Protein AF-A0A151NAN7-F1 (afdb_monomer)

Sequence (212 aa):
MKTYERHCALFQSSVGVTIKQSLKRCIENEIVLTKFVLTSSENSRGDMQPVSLTPLLRTIRDERYMLGKELCIWGIQLSNQDIANLALLLELDGRTTYPFCSLEIIHTVIDAWSVERLGVALPVSNLRSIVLDYTNLIKYSEHLIELDLDGNAIGELCSADILDALKERLNEKMPNLNIKVTYQISSETFGSIFKNGKKSKSTRKKKKKTTK

Foldseek 3Di:
DVQLVVLCVVVLADDAPQQVVQVVVCVVVVHAAAEAAGEWDPDDPDDRHTHDQVSVLVCCVVVVSQRHAYYHAEQGEDDLVSLLSVLVQFAPPDPHAHQHAEYEHYNYDDDPSSVVSNVVSVVRGNHPYYHYHCLCVLQDPLPAAEDEAEPPPDEQVNLVSLLVSLVNNVVVVGDAYQYHHYPPYDPVSNVSNRVSNDDDDPPPPPDPPPDD

Organism: Alligator mississippiensis (NCBI:txid8496)

Radius of gyration: 21.8 Å; Cα contacts (8 Å, |Δi|>4): 314; chains: 1; bounding box: 68×41×73 Å

Secondary structure (DSSP, 8-state):
-HHHHHHHHHTT----HHHHHHHHHHHHTT----EEEEE-----SS-PPPP-SHHHHHHHHHTT-TT--EEEEES----HHHHHHHHHHHBTTSSS-----EEEEES----HHHHHHHHHHGGGB--SEEEE-THHHHHH-SS--EEEETTS---HHHHHHHHHHHHHHHHTTPPP-EEEE-SSS-HHHHHHHHHHH---------------

Structure (mmCIF, N/CA/C/O backbone):
data_AF-A0A151NAN7-F1
#
_entry.id   AF-A0A151NAN7-F1
#
loop_
_atom_site.group_PDB
_atom_site.id
_atom_site.type_symbol
_atom_site.label_atom_id
_atom_site.label_alt_id
_atom_site.label_comp_id
_atom_site.label_asym_id
_atom_site.label_entity_id
_atom_site.label_seq_id
_atom_site.pdbx_PDB_ins_code
_atom_site.Cartn_x
_atom_site.Cartn_y
_atom_site.Cartn_z
_atom_site.occupancy
_atom_site.B_iso_or_equiv
_atom_site.auth_seq_id
_atom_site.auth_comp_id
_atom_site.auth_asym_id
_atom_site.auth_atom_id
_atom_site.pdbx_PDB_model_num
ATOM 1 N N . MET A 1 1 ? 13.646 4.816 -15.656 1.00 79.56 1 MET A N 1
ATOM 2 C CA . MET A 1 1 ? 13.604 6.248 -15.257 1.00 79.56 1 MET A CA 1
ATOM 3 C C . MET A 1 1 ? 12.784 7.093 -16.234 1.00 79.56 1 MET A C 1
ATOM 5 O O . MET A 1 1 ? 11.747 7.590 -15.822 1.00 79.56 1 MET A O 1
ATOM 9 N N . LYS A 1 2 ? 13.163 7.182 -17.521 1.00 89.50 2 LYS A N 1
ATOM 10 C CA . LYS A 1 2 ? 12.478 8.026 -18.529 1.00 89.50 2 LYS A CA 1
ATOM 11 C C . LYS A 1 2 ? 10.973 7.749 -18.681 1.00 89.50 2 LYS A C 1
ATOM 13 O O . LYS A 1 2 ? 10.187 8.682 -18.791 1.00 89.50 2 LYS A O 1
ATOM 18 N N . THR A 1 3 ? 10.562 6.480 -18.644 1.00 93.12 3 THR A N 1
ATOM 19 C CA . THR A 1 3 ? 9.144 6.092 -18.755 1.00 93.12 3 THR A CA 1
ATOM 20 C C . THR A 1 3 ? 8.295 6.626 -17.605 1.00 93.12 3 THR A C 1
ATOM 22 O O . THR A 1 3 ? 7.195 7.114 -17.846 1.00 93.12 3 THR A O 1
ATOM 25 N N . TYR A 1 4 ? 8.826 6.603 -16.378 1.00 94.00 4 TYR A N 1
ATOM 26 C CA . TYR A 1 4 ? 8.130 7.140 -15.208 1.00 94.00 4 TYR A CA 1
ATOM 27 C C . TYR A 1 4 ? 7.946 8.651 -15.311 1.00 94.00 4 TYR A C 1
ATOM 29 O O . TYR A 1 4 ? 6.834 9.140 -15.160 1.00 94.00 4 TYR A O 1
ATOM 37 N N . GLU A 1 5 ? 9.008 9.384 -15.654 1.00 93.94 5 GLU A N 1
ATOM 38 C CA . GLU A 1 5 ? 8.947 10.842 -15.827 1.00 93.94 5 GLU A CA 1
ATOM 39 C C . GLU A 1 5 ? 7.961 11.239 -16.936 1.00 93.94 5 GLU A C 1
ATOM 41 O O . GLU A 1 5 ? 7.181 12.175 -16.766 1.00 93.94 5 GLU A O 1
ATOM 46 N N . ARG A 1 6 ? 7.923 10.475 -18.038 1.00 95.69 6 ARG A N 1
ATOM 47 C CA . ARG A 1 6 ? 6.932 10.654 -19.108 1.00 95.69 6 ARG A CA 1
ATOM 48 C C . ARG A 1 6 ? 5.506 10.450 -18.598 1.00 95.69 6 ARG A C 1
ATOM 50 O O . ARG A 1 6 ? 4.638 11.261 -18.901 1.00 95.69 6 ARG A O 1
ATOM 57 N N . HIS A 1 7 ? 5.252 9.387 -17.835 1.00 95.94 7 HIS A N 1
ATOM 58 C CA . HIS A 1 7 ? 3.926 9.140 -17.263 1.00 95.94 7 HIS A CA 1
ATOM 59 C C . HIS A 1 7 ? 3.538 10.217 -16.246 1.00 95.94 7 HIS A C 1
ATOM 61 O O . HIS A 1 7 ? 2.414 10.699 -16.292 1.00 95.94 7 HIS A O 1
ATOM 67 N N . CYS A 1 8 ? 4.459 10.675 -15.399 1.00 94.25 8 CYS A N 1
ATOM 68 C CA . CYS A 1 8 ? 4.219 11.806 -14.500 1.00 94.25 8 CYS A CA 1
ATOM 69 C C . CYS A 1 8 ? 3.779 13.058 -15.274 1.00 94.25 8 CYS A C 1
ATOM 71 O O . CYS A 1 8 ? 2.754 13.645 -14.938 1.00 94.25 8 CYS A O 1
ATOM 73 N N . ALA A 1 9 ? 4.471 13.408 -16.364 1.00 93.31 9 ALA A N 1
ATOM 74 C CA . ALA A 1 9 ? 4.089 14.540 -17.209 1.00 93.31 9 ALA A CA 1
ATOM 75 C C . ALA A 1 9 ? 2.693 14.369 -17.841 1.00 93.31 9 ALA A C 1
ATOM 77 O O . ALA A 1 9 ? 1.906 15.312 -17.856 1.00 93.31 9 ALA A O 1
ATOM 78 N N . LEU A 1 10 ? 2.361 13.163 -18.321 1.00 94.62 10 LEU A N 1
ATOM 79 C CA . LEU A 1 10 ? 1.063 12.867 -18.946 1.00 94.62 10 LEU A CA 1
ATOM 80 C C . LEU A 1 10 ? -0.121 12.997 -17.981 1.00 94.62 10 LEU A C 1
ATOM 82 O O . LEU A 1 10 ? -1.193 13.433 -18.387 1.00 94.62 10 LEU A O 1
ATOM 86 N N . PHE A 1 11 ? 0.066 12.610 -16.722 1.00 91.69 11 PHE A N 1
ATOM 87 C CA . PHE A 1 11 ? -0.978 12.647 -15.694 1.00 91.69 11 PHE A CA 1
ATOM 88 C C . PHE A 1 11 ? -0.884 13.887 -14.797 1.00 91.69 11 PHE A C 1
ATOM 90 O O . PHE A 1 11 ? -1.488 13.899 -13.730 1.00 91.69 11 PHE A O 1
ATOM 97 N N . GLN A 1 12 ? -0.122 14.909 -15.211 1.00 91.31 12 GLN A N 1
ATOM 98 C CA . GLN A 1 12 ? 0.073 16.148 -14.449 1.00 91.31 12 GLN A CA 1
ATOM 99 C C . GLN A 1 12 ? 0.483 15.878 -12.995 1.00 91.31 12 GLN A C 1
ATOM 101 O O . GLN A 1 12 ? -0.035 16.478 -12.064 1.00 91.31 12 GLN A O 1
ATOM 106 N N . SER A 1 13 ? 1.406 14.941 -12.795 1.00 91.81 13 SER A N 1
ATOM 107 C CA . SER A 1 13 ? 1.879 14.542 -11.477 1.00 91.81 13 SER A CA 1
ATOM 108 C C . SER A 1 13 ? 3.348 14.890 -11.290 1.00 91.81 13 SER A C 1
ATOM 110 O O . SER A 1 13 ? 4.155 14.760 -12.213 1.00 91.81 13 SER A O 1
ATOM 112 N N . SER A 1 14 ? 3.716 15.292 -10.074 1.00 92.06 14 SER A N 1
ATOM 113 C CA . SER A 1 14 ? 5.123 15.457 -9.713 1.00 92.06 14 SER A CA 1
ATOM 114 C C . SER A 1 14 ? 5.855 14.115 -9.662 1.00 92.06 14 SER A C 1
ATOM 116 O O . SER A 1 14 ? 5.325 13.094 -9.222 1.00 92.06 14 SER A O 1
ATOM 118 N N . VAL A 1 15 ? 7.123 14.121 -10.074 1.00 91.62 15 VAL A N 1
ATOM 119 C CA . VAL A 1 15 ? 7.984 12.936 -9.999 1.00 91.62 15 VAL A CA 1
ATOM 120 C C . VAL A 1 15 ? 8.361 12.679 -8.541 1.00 91.62 15 VAL A C 1
ATOM 122 O O . VAL A 1 15 ? 9.082 13.470 -7.935 1.00 91.62 15 VAL A O 1
ATOM 125 N N . GLY A 1 16 ? 7.921 11.546 -7.992 1.00 90.44 16 GLY A N 1
ATOM 126 C CA . GLY A 1 16 ? 8.274 11.136 -6.629 1.00 90.44 16 GLY A CA 1
ATOM 127 C C . GLY A 1 16 ? 9.792 11.055 -6.418 1.00 90.44 16 GLY A C 1
ATOM 128 O O . GLY A 1 16 ? 10.478 10.263 -7.074 1.00 90.44 16 GLY A O 1
ATOM 129 N N . VAL A 1 17 ? 10.314 11.858 -5.485 1.00 90.44 17 VAL A N 1
ATOM 130 C CA . VAL A 1 17 ? 11.758 11.985 -5.211 1.00 90.44 17 VAL A CA 1
ATOM 131 C C . VAL A 1 17 ? 12.363 10.643 -4.797 1.00 90.44 17 VAL A C 1
ATOM 133 O O . VAL A 1 17 ? 13.400 10.247 -5.328 1.00 90.44 17 VAL A O 1
ATOM 136 N N . THR A 1 18 ? 11.676 9.901 -3.929 1.00 91.88 18 THR A N 1
ATOM 137 C CA . THR A 1 18 ? 12.125 8.602 -3.410 1.00 91.88 18 THR A CA 1
ATOM 138 C C . THR A 1 18 ? 12.225 7.544 -4.512 1.00 91.88 18 THR A C 1
ATOM 140 O O . THR A 1 18 ? 13.220 6.818 -4.592 1.00 91.88 18 THR A O 1
ATOM 143 N N . ILE A 1 19 ? 11.255 7.508 -5.436 1.00 92.88 19 ILE A N 1
ATOM 144 C CA . ILE A 1 19 ? 11.308 6.650 -6.632 1.00 92.88 19 ILE A CA 1
ATOM 145 C C . ILE A 1 19 ? 12.479 7.056 -7.528 1.00 92.88 19 ILE A C 1
ATOM 147 O O . ILE A 1 19 ? 13.247 6.200 -7.968 1.00 92.88 19 ILE A O 1
ATOM 151 N N . LYS A 1 20 ? 12.651 8.359 -7.779 1.00 91.94 20 LYS A N 1
ATOM 152 C CA . LYS A 1 20 ? 13.731 8.883 -8.626 1.00 91.94 20 LYS A CA 1
ATOM 153 C C . LYS A 1 20 ? 15.110 8.507 -8.082 1.00 91.94 20 LYS A C 1
ATOM 155 O O . LYS A 1 20 ? 15.949 8.016 -8.835 1.00 91.94 20 LYS A O 1
ATOM 160 N N . GLN A 1 21 ? 15.328 8.703 -6.784 1.00 91.88 21 GLN A N 1
ATOM 161 C CA . GLN A 1 21 ? 16.568 8.337 -6.097 1.00 91.88 21 GLN A CA 1
ATOM 162 C C . GLN A 1 21 ? 16.801 6.824 -6.117 1.00 91.88 21 GLN A C 1
ATOM 164 O O . GLN A 1 21 ? 17.902 6.385 -6.441 1.00 91.88 21 GLN A O 1
ATOM 169 N N . SER A 1 22 ? 15.764 6.025 -5.846 1.00 91.75 22 SER A N 1
ATOM 170 C CA . SER A 1 22 ? 15.862 4.560 -5.860 1.00 91.75 22 SER A CA 1
ATOM 171 C C . SER A 1 22 ? 16.230 4.031 -7.244 1.00 91.75 22 SER A C 1
ATOM 173 O O . SER A 1 22 ? 17.143 3.220 -7.365 1.00 91.75 22 SER A O 1
ATOM 175 N N . LEU A 1 23 ? 15.588 4.544 -8.299 1.00 91.00 23 LEU A N 1
ATOM 176 C CA . LEU A 1 23 ? 15.909 4.188 -9.682 1.00 91.00 23 LEU A CA 1
ATOM 177 C C . LEU A 1 23 ? 17.336 4.592 -10.061 1.00 91.00 23 LEU A C 1
ATOM 179 O O . LEU A 1 23 ? 18.037 3.798 -10.682 1.00 91.00 23 LEU A O 1
ATOM 183 N N . LYS A 1 24 ? 17.776 5.798 -9.683 1.00 92.69 24 LYS A N 1
ATOM 184 C CA . LYS A 1 24 ? 19.142 6.268 -9.949 1.00 92.69 24 LYS A CA 1
ATOM 185 C C . LYS A 1 24 ? 20.178 5.364 -9.275 1.00 92.69 24 LYS A C 1
ATOM 187 O O . LYS A 1 24 ? 21.079 4.881 -9.950 1.00 92.69 24 LYS A O 1
ATOM 192 N N . ARG A 1 25 ? 19.980 5.046 -7.992 1.00 93.38 25 ARG A N 1
ATOM 193 C CA . ARG A 1 25 ? 20.839 4.121 -7.238 1.00 93.38 25 ARG A CA 1
ATOM 194 C C . ARG A 1 25 ? 20.887 2.732 -7.877 1.00 93.38 25 ARG A C 1
ATOM 196 O O . ARG A 1 25 ? 21.954 2.134 -7.936 1.00 93.38 25 ARG A O 1
ATOM 203 N N . CYS A 1 26 ? 19.751 2.215 -8.342 1.00 91.62 26 CYS A N 1
ATOM 204 C CA . CYS A 1 26 ? 19.692 0.922 -9.022 1.00 91.62 26 CYS A CA 1
ATOM 205 C C . CYS A 1 26 ? 20.513 0.904 -10.316 1.00 91.62 26 CYS A C 1
ATOM 207 O O . CYS A 1 26 ? 21.237 -0.055 -10.555 1.00 91.62 26 CYS A O 1
ATOM 209 N N . ILE A 1 27 ? 20.445 1.980 -11.105 1.00 90.75 27 ILE A N 1
ATOM 210 C CA . ILE A 1 27 ? 21.233 2.124 -12.337 1.00 90.75 27 ILE A CA 1
ATOM 211 C C . ILE A 1 27 ? 22.730 2.212 -12.019 1.00 90.75 27 ILE A C 1
ATOM 213 O O . ILE A 1 27 ? 23.518 1.521 -12.649 1.00 90.75 27 ILE A O 1
ATOM 217 N N . GLU A 1 28 ? 23.119 3.030 -11.039 1.00 94.62 28 GLU A N 1
ATOM 218 C CA . GLU A 1 28 ? 24.531 3.245 -10.679 1.00 94.62 28 GLU A CA 1
ATOM 219 C C . GLU A 1 28 ? 25.214 1.993 -10.121 1.00 94.62 28 GLU A C 1
ATOM 221 O O . GLU A 1 28 ? 26.408 1.811 -10.329 1.00 94.62 28 GLU A O 1
ATOM 226 N N . ASN A 1 29 ? 24.468 1.138 -9.417 1.00 94.25 29 ASN A N 1
ATOM 227 C CA . ASN A 1 29 ? 25.008 -0.065 -8.778 1.00 94.25 29 ASN A CA 1
ATOM 228 C C . ASN A 1 29 ? 24.667 -1.359 -9.533 1.00 94.25 29 ASN A C 1
ATOM 230 O O . ASN A 1 29 ? 24.910 -2.438 -9.004 1.00 94.25 29 ASN A O 1
ATOM 234 N N . GLU A 1 30 ? 24.051 -1.263 -10.716 1.00 91.69 30 GLU A N 1
ATOM 235 C CA . GLU A 1 30 ? 23.600 -2.412 -11.520 1.00 91.69 30 GLU A CA 1
ATOM 236 C C . GLU A 1 30 ? 22.716 -3.411 -10.744 1.00 91.69 30 GLU A C 1
ATOM 238 O O . GLU A 1 30 ? 22.707 -4.615 -10.999 1.00 91.69 30 GLU A O 1
ATOM 243 N N . ILE A 1 31 ? 21.930 -2.906 -9.790 1.00 92.06 31 ILE A N 1
ATOM 244 C CA . ILE A 1 31 ? 21.007 -3.713 -8.986 1.00 92.06 31 ILE A CA 1
ATOM 245 C C . ILE A 1 31 ? 19.568 -3.542 -9.460 1.00 92.06 31 ILE A C 1
ATOM 247 O O . ILE A 1 31 ? 19.138 -2.475 -9.901 1.00 92.06 31 ILE A O 1
ATOM 251 N N . VAL A 1 32 ? 18.774 -4.594 -9.291 1.00 89.19 32 VAL A N 1
ATOM 252 C CA . VAL A 1 32 ? 17.348 -4.568 -9.616 1.00 89.19 32 VAL A CA 1
ATOM 253 C C . VAL A 1 32 ? 16.560 -3.834 -8.531 1.00 89.19 32 VAL A C 1
ATOM 255 O O . VAL A 1 32 ? 16.774 -4.038 -7.336 1.00 89.19 32 VAL A O 1
ATOM 258 N N . LEU A 1 33 ? 15.599 -3.006 -8.945 1.00 91.38 33 LEU A N 1
ATOM 259 C CA . LEU A 1 33 ? 14.667 -2.363 -8.025 1.00 91.38 33 LEU A CA 1
ATOM 260 C C . LEU A 1 33 ? 13.646 -3.378 -7.487 1.00 91.38 33 LEU A C 1
ATOM 262 O O . LEU A 1 33 ? 12.797 -3.868 -8.230 1.00 91.38 33 LEU A O 1
ATOM 266 N N . THR A 1 34 ? 13.715 -3.661 -6.188 1.00 92.81 34 THR A N 1
ATOM 267 C CA . THR A 1 34 ? 12.810 -4.597 -5.497 1.00 92.81 34 THR A CA 1
ATOM 268 C C . THR A 1 34 ? 11.765 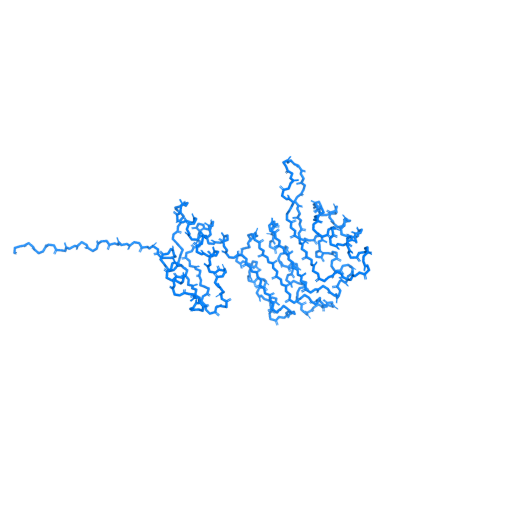-3.903 -4.623 1.00 92.81 34 THR A C 1
ATOM 270 O O . THR A 1 34 ? 10.729 -4.499 -4.340 1.00 92.81 34 THR A O 1
ATOM 273 N N . LYS A 1 35 ? 12.005 -2.654 -4.212 1.00 94.62 35 LYS A N 1
ATOM 274 C CA . LYS A 1 35 ? 11.115 -1.879 -3.341 1.00 94.62 35 LYS A CA 1
ATOM 275 C C . LYS A 1 35 ? 10.764 -0.545 -3.984 1.00 94.62 35 LYS A C 1
ATOM 277 O O . LYS A 1 35 ? 11.649 0.257 -4.279 1.00 94.62 35 LYS A O 1
ATOM 282 N N . PHE A 1 36 ? 9.474 -0.304 -4.172 1.00 95.50 36 PHE A N 1
ATOM 283 C CA . PHE A 1 36 ? 8.936 0.959 -4.662 1.00 95.50 36 PHE A CA 1
ATOM 284 C C . PHE A 1 36 ? 8.383 1.742 -3.482 1.00 95.50 36 PHE A C 1
ATOM 286 O O . PHE A 1 36 ? 7.496 1.253 -2.796 1.00 95.50 36 PHE A O 1
ATOM 293 N N . VAL A 1 37 ? 8.889 2.952 -3.257 1.00 95.00 37 VAL A N 1
ATOM 294 C CA . VAL A 1 37 ? 8.382 3.844 -2.209 1.00 95.00 37 VAL A CA 1
ATOM 295 C C . VAL A 1 37 ? 7.931 5.145 -2.850 1.00 95.00 37 VAL A C 1
ATOM 297 O O . VAL A 1 37 ? 8.753 5.932 -3.325 1.00 95.00 37 VAL A O 1
ATOM 300 N N . LEU A 1 38 ? 6.619 5.345 -2.895 1.00 95.00 38 LEU A N 1
ATOM 301 C CA . LEU A 1 38 ? 5.980 6.546 -3.401 1.00 95.00 38 LEU A CA 1
ATOM 302 C C . LEU A 1 38 ? 5.510 7.388 -2.219 1.00 95.00 38 LEU A C 1
ATOM 304 O O . LEU A 1 38 ? 4.628 6.973 -1.472 1.00 95.00 38 LEU A O 1
ATOM 308 N N . THR A 1 39 ? 6.107 8.564 -2.060 1.00 91.75 39 THR A N 1
ATOM 309 C CA . THR A 1 39 ? 5.792 9.488 -0.970 1.00 91.75 39 THR A CA 1
ATOM 310 C C . THR A 1 39 ? 5.362 10.838 -1.518 1.00 91.75 39 THR A C 1
ATOM 312 O O . THR A 1 39 ? 5.805 11.242 -2.600 1.00 91.75 39 THR A O 1
ATOM 315 N N . SER A 1 40 ? 4.547 11.562 -0.752 1.00 84.88 40 SER A N 1
ATOM 316 C CA . SER A 1 40 ? 4.350 12.989 -1.002 1.00 84.88 40 SER A CA 1
ATOM 317 C C . SER A 1 40 ? 5.671 13.750 -0.845 1.00 84.88 40 SER A C 1
ATOM 319 O O . SER A 1 40 ? 6.574 13.331 -0.117 1.00 84.88 40 SER A O 1
ATOM 321 N N . SER A 1 41 ? 5.813 14.850 -1.580 1.00 71.75 41 SER A N 1
ATOM 322 C CA . SER A 1 41 ? 6.956 15.751 -1.449 1.00 71.75 41 SER A CA 1
ATOM 323 C C . SER A 1 41 ? 6.613 16.795 -0.390 1.00 71.75 41 SER A C 1
ATOM 325 O O . SER A 1 41 ? 5.840 17.704 -0.667 1.00 71.75 41 SER A O 1
ATOM 327 N N . GLU A 1 42 ? 7.184 16.686 0.811 1.00 56.91 42 GLU A N 1
ATOM 328 C CA . GLU A 1 42 ? 6.887 17.599 1.934 1.00 56.91 42 GLU A CA 1
ATOM 329 C C . GLU A 1 42 ? 7.396 19.040 1.731 1.00 56.91 42 GLU A C 1
ATOM 331 O O . GLU A 1 42 ? 7.070 19.942 2.499 1.00 56.91 42 GLU A O 1
ATOM 336 N N . ASN A 1 43 ? 8.162 19.292 0.667 1.00 49.28 43 ASN A N 1
ATOM 337 C CA . ASN A 1 43 ? 8.860 20.555 0.461 1.00 49.28 43 ASN A CA 1
ATOM 338 C C . ASN A 1 43 ? 8.385 21.295 -0.792 1.00 49.28 43 ASN A C 1
ATOM 340 O O . ASN A 1 43 ? 9.098 21.322 -1.794 1.00 49.28 43 ASN A O 1
ATOM 344 N N . SER A 1 44 ? 7.232 21.960 -0.722 1.00 46.00 44 SER A N 1
ATOM 345 C CA . SER A 1 44 ? 6.997 23.179 -1.511 1.00 46.00 44 SER A CA 1
ATOM 346 C C . SER A 1 44 ? 5.767 23.949 -1.034 1.00 46.00 44 SER A C 1
ATOM 348 O O . SER A 1 44 ? 4.617 23.595 -1.271 1.00 46.00 44 SER A O 1
ATOM 350 N N . ARG A 1 45 ? 6.027 25.092 -0.393 1.00 50.03 45 ARG A N 1
ATOM 351 C CA . ARG A 1 45 ? 5.068 26.194 -0.319 1.00 50.03 45 ARG A CA 1
ATOM 352 C C . ARG A 1 45 ? 4.895 26.754 -1.742 1.00 50.03 45 ARG A C 1
ATOM 354 O O . ARG A 1 45 ? 5.689 27.595 -2.148 1.00 50.03 45 ARG A O 1
ATOM 361 N N . GLY A 1 46 ? 3.899 26.267 -2.484 1.00 49.53 46 GLY A N 1
ATOM 362 C CA . GLY A 1 46 ? 3.437 26.847 -3.757 1.00 49.53 46 GLY A CA 1
ATOM 363 C C . GLY A 1 46 ? 3.345 25.868 -4.938 1.00 49.53 46 GLY A C 1
ATOM 364 O O . GLY A 1 46 ? 4.258 25.075 -5.143 1.00 49.53 46 GLY A O 1
ATOM 365 N N . ASP A 1 47 ? 2.233 25.970 -5.685 1.00 53.97 47 ASP A N 1
ATOM 366 C CA . ASP A 1 47 ? 1.937 25.603 -7.096 1.00 53.97 47 ASP A CA 1
ATOM 367 C C . ASP A 1 47 ? 2.471 24.290 -7.716 1.00 53.97 47 ASP A C 1
ATOM 369 O O . ASP A 1 47 ? 2.329 24.061 -8.919 1.00 53.97 47 ASP A O 1
ATOM 373 N N . MET A 1 48 ? 3.076 23.391 -6.941 1.00 64.75 48 MET A N 1
ATOM 374 C CA . MET A 1 48 ? 3.521 22.094 -7.446 1.00 64.75 48 MET A CA 1
ATOM 375 C C . MET A 1 48 ? 2.369 21.091 -7.481 1.00 64.75 48 MET A C 1
ATOM 377 O O . MET A 1 48 ? 1.656 20.894 -6.499 1.00 64.75 48 MET A O 1
ATOM 381 N N . GLN A 1 49 ? 2.231 20.417 -8.624 1.00 78.56 49 GLN A N 1
ATOM 382 C CA . GLN A 1 49 ? 1.264 19.340 -8.814 1.00 78.56 49 GLN A CA 1
ATOM 383 C C . GLN A 1 49 ? 1.491 18.203 -7.805 1.00 78.56 49 GLN A C 1
ATOM 385 O O . GLN A 1 49 ? 2.646 17.855 -7.528 1.00 78.56 49 GLN A O 1
ATOM 390 N N . PRO A 1 50 ? 0.432 17.569 -7.281 1.00 88.44 50 PRO A N 1
ATOM 391 C CA . PRO A 1 50 ? 0.577 16.481 -6.327 1.00 88.44 50 PRO A CA 1
ATOM 392 C C . PRO A 1 50 ? 1.232 15.236 -6.950 1.00 88.44 50 PRO A C 1
ATOM 394 O O . PRO A 1 50 ? 1.195 14.983 -8.161 1.00 88.44 50 PRO A O 1
ATOM 397 N N . VAL A 1 51 ? 1.849 14.422 -6.095 1.00 91.81 51 VAL A N 1
ATOM 398 C CA . VAL A 1 51 ? 2.322 13.084 -6.471 1.00 91.81 51 VAL A CA 1
ATOM 399 C C . VAL A 1 51 ? 1.110 12.148 -6.553 1.00 91.81 51 VAL A C 1
ATOM 401 O O . VAL A 1 51 ? 0.303 12.103 -5.630 1.00 91.81 51 VAL A O 1
ATOM 404 N N . SER A 1 52 ? 0.985 11.403 -7.651 1.00 93.00 52 SER A N 1
ATOM 405 C CA . SER A 1 52 ? -0.119 10.479 -7.936 1.00 93.00 52 SER A CA 1
ATOM 406 C C . SER A 1 52 ? 0.396 9.049 -8.087 1.00 93.00 52 SER A C 1
ATOM 408 O O . SER A 1 52 ? 1.511 8.820 -8.566 1.00 93.00 52 SER A O 1
ATOM 410 N N . LEU A 1 53 ? -0.436 8.075 -7.712 1.00 95.69 53 LEU A N 1
ATOM 411 C CA . LEU A 1 53 ? -0.130 6.651 -7.834 1.00 95.69 53 LEU A CA 1
ATOM 412 C C . LEU A 1 53 ? -0.168 6.159 -9.287 1.00 95.69 53 LEU A C 1
ATOM 414 O O . LEU A 1 53 ? 0.671 5.357 -9.704 1.00 95.69 53 LEU A O 1
ATOM 418 N N . THR A 1 54 ? -1.127 6.645 -10.074 1.00 95.62 54 THR A N 1
ATOM 419 C CA . THR A 1 54 ? -1.406 6.148 -11.428 1.00 95.62 54 THR A CA 1
ATOM 420 C C . THR A 1 54 ? -0.174 6.116 -12.359 1.00 95.62 54 THR A C 1
ATOM 422 O O . THR A 1 54 ? 0.053 5.079 -12.996 1.00 95.62 54 THR A O 1
ATOM 425 N N . PRO A 1 55 ? 0.684 7.158 -12.428 1.00 96.12 55 PRO A N 1
ATOM 426 C CA . PRO A 1 55 ? 1.919 7.120 -13.220 1.00 96.12 55 PRO A CA 1
ATOM 427 C C . PRO A 1 55 ? 2.857 5.967 -12.864 1.00 96.12 55 PRO A C 1
ATOM 429 O O . PRO A 1 55 ? 3.464 5.355 -13.750 1.00 96.12 55 PRO A O 1
ATOM 432 N N . LEU A 1 56 ? 2.972 5.652 -11.572 1.00 95.62 56 LEU A N 1
ATOM 433 C CA . LEU A 1 56 ? 3.828 4.573 -11.097 1.00 95.62 56 LEU A CA 1
ATOM 434 C C . LEU A 1 56 ? 3.263 3.213 -11.513 1.00 95.62 56 LEU A C 1
ATOM 436 O O . LEU A 1 56 ? 3.996 2.416 -12.096 1.00 95.62 56 LEU A O 1
ATOM 440 N N . LEU A 1 57 ? 1.963 2.975 -11.306 1.00 95.25 57 LEU A N 1
ATOM 441 C CA . LEU A 1 57 ? 1.315 1.723 -11.724 1.00 95.25 57 LEU A CA 1
ATOM 442 C C . LEU A 1 57 ? 1.439 1.509 -13.237 1.00 95.25 57 LEU A C 1
ATOM 444 O O . LEU A 1 57 ? 1.743 0.404 -13.687 1.00 95.25 57 LEU A O 1
ATOM 448 N N . ARG A 1 58 ? 1.272 2.572 -14.034 1.00 94.38 58 ARG A N 1
ATOM 449 C CA . ARG A 1 58 ? 1.440 2.503 -15.492 1.00 94.38 58 ARG A CA 1
ATOM 450 C C . ARG A 1 58 ? 2.879 2.194 -15.893 1.00 94.38 58 ARG A C 1
ATOM 452 O O . ARG A 1 58 ? 3.102 1.392 -16.791 1.00 94.38 58 ARG A O 1
ATOM 459 N N . THR A 1 59 ? 3.852 2.767 -15.189 1.00 94.62 59 THR A N 1
ATOM 460 C CA . THR A 1 59 ? 5.273 2.451 -15.399 1.00 94.62 59 THR A CA 1
ATOM 461 C C . THR A 1 59 ? 5.570 0.990 -15.086 1.00 94.62 59 THR A C 1
ATOM 463 O O . THR A 1 59 ? 6.233 0.325 -15.876 1.00 94.62 59 THR A O 1
ATOM 466 N N . ILE A 1 60 ? 5.072 0.478 -13.955 1.00 93.00 60 ILE A N 1
ATOM 467 C CA . ILE A 1 60 ? 5.245 -0.925 -13.557 1.00 93.00 60 ILE A CA 1
ATOM 468 C C . ILE A 1 60 ? 4.702 -1.860 -14.640 1.00 93.00 60 ILE A C 1
ATOM 470 O O . ILE A 1 60 ? 5.341 -2.863 -14.972 1.00 93.00 60 ILE A O 1
ATOM 474 N N . ARG A 1 61 ? 3.551 -1.497 -15.218 1.00 91.75 61 ARG A N 1
ATOM 475 C CA . ARG A 1 61 ? 2.907 -2.251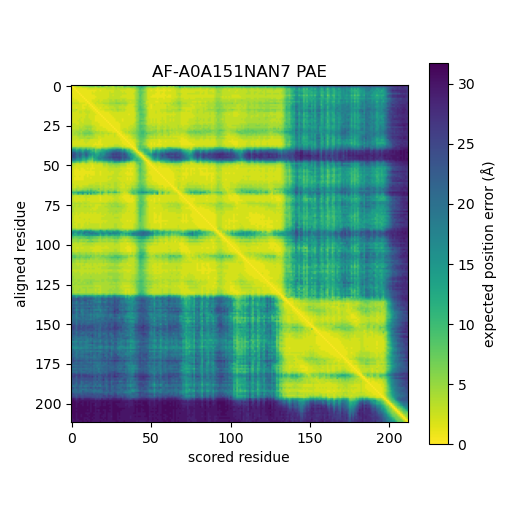 -16.292 1.00 91.75 61 ARG A CA 1
ATOM 476 C C . ARG A 1 61 ? 3.696 -2.232 -17.596 1.00 91.75 61 ARG A C 1
ATOM 478 O O . ARG A 1 61 ? 4.004 -3.304 -18.116 1.00 91.75 61 ARG A O 1
ATOM 485 N N . ASP A 1 62 ? 4.046 -1.046 -18.085 1.00 92.06 62 ASP A N 1
ATOM 486 C CA . ASP A 1 62 ? 4.711 -0.867 -19.381 1.00 92.06 62 ASP A CA 1
ATOM 487 C C . ASP A 1 62 ? 6.121 -1.473 -19.397 1.00 92.06 62 ASP A C 1
ATOM 489 O O . ASP A 1 62 ? 6.506 -2.128 -20.362 1.00 92.06 62 ASP A O 1
ATOM 493 N N . GLU A 1 63 ? 6.872 -1.301 -18.308 1.00 90.50 63 GLU A N 1
ATOM 494 C CA . GLU A 1 63 ? 8.250 -1.795 -18.180 1.00 90.50 63 GLU A CA 1
ATOM 495 C C . GLU A 1 63 ? 8.325 -3.230 -17.640 1.00 90.50 63 GLU A C 1
ATOM 497 O O . GLU A 1 63 ? 9.414 -3.784 -17.524 1.00 90.50 63 GLU A O 1
ATOM 502 N N . ARG A 1 64 ? 7.181 -3.836 -17.291 1.00 89.69 64 ARG A N 1
ATOM 503 C CA . ARG A 1 64 ? 7.080 -5.195 -16.734 1.00 89.69 64 ARG A CA 1
ATOM 504 C C . ARG A 1 64 ? 8.076 -5.439 -15.597 1.00 89.69 64 ARG A C 1
ATOM 506 O O . ARG A 1 64 ? 8.951 -6.296 -15.692 1.00 89.69 64 ARG A O 1
ATOM 513 N N . TYR A 1 65 ? 7.943 -4.706 -14.495 1.00 87.75 65 TYR A N 1
ATOM 514 C CA . TYR A 1 65 ? 8.789 -4.941 -13.319 1.00 87.75 65 TYR A CA 1
ATOM 515 C C . TYR A 1 65 ? 8.442 -6.281 -12.639 1.00 87.75 65 TYR A C 1
ATOM 517 O O . TYR A 1 65 ? 7.658 -6.333 -11.696 1.00 87.75 65 TYR A O 1
ATOM 525 N N . MET A 1 66 ? 9.063 -7.370 -13.105 1.00 87.81 66 MET A N 1
ATOM 526 C CA . MET A 1 66 ? 8.824 -8.753 -12.649 1.00 87.81 66 MET A CA 1
ATOM 527 C C . MET A 1 66 ? 9.684 -9.170 -11.446 1.00 87.81 66 MET A C 1
ATOM 529 O O . MET A 1 66 ? 9.790 -10.353 -11.145 1.00 87.81 66 MET A O 1
ATOM 533 N N . LEU A 1 67 ? 10.353 -8.226 -10.784 1.00 84.56 67 LEU A N 1
ATOM 534 C CA . LEU A 1 67 ? 11.227 -8.492 -9.632 1.00 84.56 67 LEU A CA 1
ATOM 535 C C . LEU A 1 67 ? 10.908 -7.582 -8.432 1.00 84.56 67 LEU A C 1
ATOM 537 O O . LEU A 1 67 ? 11.558 -7.676 -7.389 1.00 84.56 67 LEU A O 1
ATOM 541 N N . GLY A 1 68 ? 9.898 -6.716 -8.571 1.00 77.88 68 GLY A N 1
ATOM 542 C CA . GLY A 1 68 ? 9.384 -5.882 -7.489 1.00 77.88 68 GLY A CA 1
ATOM 543 C C . GLY A 1 68 ? 8.701 -6.731 -6.421 1.00 77.88 68 GLY A C 1
ATOM 544 O O . GLY A 1 68 ? 7.790 -7.489 -6.731 1.00 77.88 68 GLY A O 1
ATOM 545 N N . LYS A 1 69 ? 9.139 -6.599 -5.170 1.00 87.00 69 LYS A N 1
ATOM 546 C CA . LYS A 1 69 ? 8.615 -7.336 -4.013 1.00 87.00 69 LYS A CA 1
ATOM 547 C C . LYS A 1 69 ? 7.729 -6.474 -3.122 1.00 87.00 69 LYS A C 1
ATOM 549 O O . LYS A 1 69 ? 6.749 -6.972 -2.575 1.00 87.00 69 LYS A O 1
ATOM 554 N N . GLU A 1 70 ? 8.067 -5.197 -2.984 1.00 93.81 70 GLU A N 1
ATOM 555 C CA . GLU A 1 70 ? 7.439 -4.292 -2.021 1.00 93.81 70 GLU A CA 1
ATOM 556 C C . GLU A 1 70 ? 6.924 -3.031 -2.719 1.00 93.81 70 GLU A C 1
ATOM 558 O O . GLU A 1 70 ? 7.658 -2.398 -3.488 1.00 93.81 70 GLU A O 1
ATOM 563 N N . LEU A 1 71 ? 5.677 -2.661 -2.431 1.00 95.69 71 LEU A N 1
ATOM 564 C CA . LEU A 1 71 ? 5.064 -1.411 -2.869 1.00 95.69 71 LEU A CA 1
ATOM 565 C C . LEU A 1 71 ? 4.584 -0.621 -1.648 1.00 95.69 71 LEU A C 1
ATOM 567 O O . LEU A 1 71 ? 3.682 -1.048 -0.936 1.00 95.69 71 LEU A O 1
ATOM 571 N N . CYS A 1 72 ? 5.187 0.540 -1.431 1.00 94.62 72 CYS A N 1
ATOM 572 C CA . CYS A 1 72 ? 4.913 1.442 -0.323 1.00 94.62 72 CYS A CA 1
ATOM 573 C C . CYS A 1 72 ? 4.326 2.750 -0.863 1.00 94.62 72 CYS A C 1
ATOM 575 O O . CYS A 1 72 ? 4.938 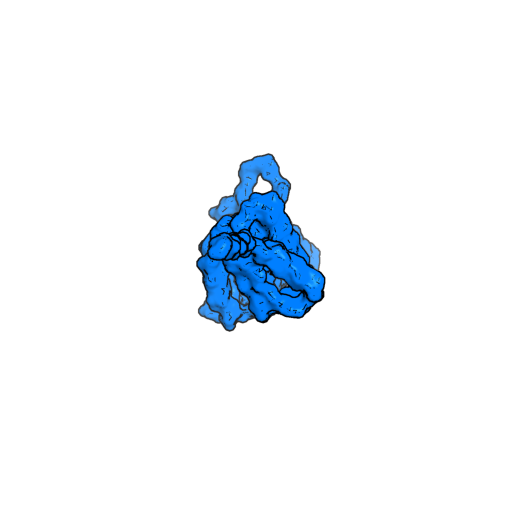3.406 -1.710 1.00 94.62 72 CYS A O 1
ATOM 577 N N . ILE A 1 73 ? 3.148 3.124 -0.373 1.00 94.44 73 ILE A N 1
ATOM 578 C CA . ILE A 1 73 ? 2.386 4.306 -0.773 1.00 94.44 73 ILE A CA 1
ATOM 579 C C . ILE A 1 73 ? 2.114 5.129 0.485 1.00 94.44 73 ILE A C 1
ATOM 581 O O . ILE A 1 73 ? 1.302 4.735 1.322 1.00 94.44 73 ILE A O 1
ATOM 585 N N . TRP A 1 74 ? 2.814 6.251 0.645 1.00 91.00 74 TRP A N 1
ATOM 586 C CA . TRP A 1 74 ? 2.798 7.011 1.895 1.00 91.00 74 TRP A CA 1
ATOM 587 C C . TRP A 1 74 ? 2.422 8.478 1.680 1.00 91.00 74 TRP A C 1
ATOM 589 O O . TRP A 1 74 ? 3.080 9.200 0.926 1.00 91.00 74 TRP A O 1
ATOM 599 N N . GLY A 1 75 ? 1.397 8.945 2.391 1.00 84.94 75 GLY A N 1
ATOM 600 C CA . GLY A 1 75 ? 1.071 10.372 2.467 1.00 84.94 75 GLY A CA 1
ATOM 601 C C . GLY A 1 75 ? 0.562 10.997 1.167 1.00 84.94 75 GLY A C 1
ATOM 602 O O . GLY A 1 75 ? 0.551 12.221 1.063 1.00 84.94 75 GLY A O 1
ATOM 603 N N . ILE A 1 76 ? 0.188 10.198 0.160 1.00 88.94 76 ILE A N 1
ATOM 604 C CA . ILE A 1 76 ? -0.391 10.701 -1.093 1.00 88.94 76 ILE A CA 1
ATOM 605 C C . ILE A 1 76 ? -1.910 10.553 -1.066 1.00 88.94 76 ILE A C 1
ATOM 607 O O . ILE A 1 76 ? -2.438 9.611 -0.486 1.00 88.94 76 ILE A O 1
ATOM 611 N N . GLN A 1 77 ? -2.628 11.455 -1.730 1.00 87.44 77 GLN A N 1
ATOM 612 C CA . GLN A 1 77 ? -4.072 11.314 -1.878 1.00 87.44 77 GLN A CA 1
ATOM 613 C C . GLN A 1 77 ? -4.386 10.190 -2.875 1.00 87.44 77 GLN A C 1
ATOM 615 O O . GLN A 1 77 ? -3.886 10.205 -4.001 1.00 87.44 77 GLN A O 1
ATOM 620 N N . LEU A 1 78 ? -5.221 9.230 -2.470 1.00 90.44 78 LEU A N 1
ATOM 621 C CA . LEU A 1 78 ? -5.686 8.143 -3.330 1.00 90.44 78 LEU A CA 1
ATOM 622 C C . LEU A 1 78 ? -7.154 8.342 -3.683 1.00 90.44 78 LEU A C 1
ATOM 624 O O . LEU A 1 78 ? -7.991 8.567 -2.812 1.00 90.44 78 LEU A O 1
ATOM 628 N N . SER A 1 79 ? -7.462 8.245 -4.972 1.00 91.75 79 SER A N 1
ATOM 629 C CA . SER A 1 79 ? -8.836 8.123 -5.443 1.00 91.75 79 SER A CA 1
ATOM 630 C C . SER A 1 79 ? -9.285 6.661 -5.444 1.00 91.75 79 SER A C 1
ATOM 632 O O . SER A 1 79 ? -8.473 5.735 -5.513 1.00 91.75 79 SER A O 1
ATOM 634 N N . ASN A 1 80 ? -10.598 6.442 -5.486 1.00 90.81 80 ASN A N 1
ATOM 635 C CA . ASN A 1 80 ? -11.178 5.105 -5.646 1.00 90.81 80 ASN A CA 1
ATOM 636 C C . ASN A 1 80 ? -10.659 4.423 -6.925 1.00 90.81 80 ASN A C 1
ATOM 638 O O . ASN A 1 80 ? -10.406 3.220 -6.952 1.00 90.81 80 ASN A O 1
ATOM 642 N N . GLN A 1 81 ? -10.412 5.202 -7.983 1.00 95.12 81 GLN A N 1
ATOM 643 C CA . GLN A 1 81 ? -9.827 4.690 -9.217 1.00 95.12 81 GLN A CA 1
ATOM 644 C C . GLN A 1 81 ? -8.366 4.246 -9.036 1.00 95.12 81 GLN A C 1
ATOM 646 O O . GLN A 1 81 ? -7.973 3.227 -9.606 1.00 95.12 81 GLN A O 1
ATOM 651 N N . ASP A 1 82 ? -7.567 4.956 -8.234 1.00 95.19 82 ASP A N 1
ATOM 652 C CA . ASP A 1 82 ? -6.196 4.539 -7.914 1.00 95.19 82 ASP A CA 1
ATOM 653 C C . ASP A 1 82 ? -6.188 3.194 -7.178 1.00 95.19 82 ASP A C 1
ATOM 655 O O . ASP A 1 82 ? -5.420 2.302 -7.544 1.00 95.19 82 ASP A O 1
ATOM 659 N N . ILE A 1 83 ? -7.085 3.011 -6.203 1.00 94.88 83 ILE A N 1
ATOM 660 C CA . ILE A 1 83 ? -7.214 1.755 -5.449 1.00 94.88 83 ILE A CA 1
ATOM 661 C C . ILE A 1 83 ? -7.704 0.614 -6.342 1.00 94.88 83 ILE A C 1
ATOM 663 O O . ILE A 1 83 ? -7.151 -0.482 -6.290 1.00 94.88 83 ILE A O 1
ATOM 667 N N . ALA A 1 84 ? -8.681 0.858 -7.216 1.00 95.38 84 ALA A N 1
ATOM 668 C CA . ALA A 1 84 ? -9.133 -0.145 -8.178 1.00 95.38 84 ALA A CA 1
ATOM 669 C C . ALA A 1 84 ? -8.012 -0.574 -9.134 1.00 95.38 84 ALA A C 1
ATOM 671 O O . ALA A 1 84 ? -7.835 -1.762 -9.399 1.00 95.38 84 ALA A O 1
ATOM 672 N N . ASN A 1 85 ? -7.223 0.383 -9.628 1.00 95.06 85 ASN A N 1
ATOM 673 C CA . ASN A 1 85 ? -6.084 0.104 -10.497 1.00 95.06 85 ASN A CA 1
ATOM 674 C C . ASN A 1 85 ? -4.969 -0.653 -9.773 1.00 95.06 85 ASN A C 1
ATOM 676 O O . ASN A 1 85 ? -4.336 -1.516 -10.385 1.00 95.06 85 ASN A O 1
ATOM 680 N N . LEU A 1 86 ? -4.728 -0.328 -8.502 1.00 95.69 86 LEU A N 1
ATOM 681 C CA . LEU A 1 86 ? -3.797 -1.045 -7.639 1.00 95.69 86 LEU A CA 1
ATOM 682 C C . LEU A 1 86 ? -4.267 -2.484 -7.411 1.00 95.69 86 LEU A C 1
ATOM 684 O O . LEU A 1 86 ? -3.486 -3.406 -7.613 1.00 95.69 86 LEU A O 1
ATOM 688 N N . ALA A 1 87 ? -5.539 -2.685 -7.073 1.00 94.25 87 ALA A N 1
ATOM 689 C CA . ALA A 1 87 ? -6.123 -4.007 -6.881 1.00 94.25 87 ALA A CA 1
ATOM 690 C C . ALA A 1 87 ? -5.978 -4.875 -8.146 1.00 94.25 87 ALA A C 1
ATOM 692 O O . ALA A 1 87 ? -5.422 -5.965 -8.072 1.00 94.25 87 ALA A O 1
ATOM 693 N N . LEU A 1 88 ? -6.301 -4.324 -9.323 1.00 93.06 88 LEU A N 1
ATOM 694 C CA . LEU A 1 88 ? -6.084 -4.980 -10.624 1.00 93.06 88 LEU A CA 1
ATOM 695 C C . LEU A 1 88 ? -4.609 -5.298 -10.928 1.00 93.06 88 LEU A C 1
ATOM 697 O O . LEU A 1 88 ? -4.316 -6.148 -11.759 1.00 93.06 88 LEU A O 1
ATOM 701 N N . LEU A 1 89 ? -3.652 -4.557 -10.357 1.00 93.12 89 LEU A N 1
ATOM 702 C CA . LEU A 1 89 ? -2.224 -4.865 -10.514 1.00 93.12 89 LEU A CA 1
ATOM 703 C C . LEU A 1 89 ? -1.802 -6.059 -9.638 1.00 93.12 89 LEU A C 1
ATOM 705 O O . LEU A 1 89 ? -0.853 -6.759 -9.987 1.00 93.12 89 LEU A O 1
ATOM 709 N N . LEU A 1 90 ? -2.463 -6.244 -8.495 1.00 92.06 90 LEU A N 1
ATOM 710 C CA . LEU A 1 90 ? -2.148 -7.269 -7.498 1.00 92.06 90 LEU A CA 1
ATOM 711 C C . LEU A 1 90 ? -2.816 -8.613 -7.801 1.00 92.06 90 LEU A C 1
ATOM 713 O O . LEU A 1 90 ? -2.281 -9.651 -7.413 1.00 92.06 90 LEU A O 1
ATOM 717 N N . GLU A 1 91 ? -3.967 -8.583 -8.470 1.00 90.94 91 GLU A N 1
ATOM 718 C CA . GLU A 1 91 ? -4.719 -9.765 -8.886 1.00 90.94 91 GLU A CA 1
ATOM 719 C C . GLU A 1 91 ? -3.906 -10.643 -9.857 1.00 90.94 91 GLU A C 1
ATOM 721 O O . GLU A 1 91 ? -3.240 -10.170 -10.781 1.00 90.94 91 GLU A O 1
ATOM 726 N N . LEU A 1 92 ? -3.959 -11.958 -9.640 1.00 78.75 92 LEU A N 1
ATOM 727 C CA . LEU A 1 92 ? -3.305 -12.980 -10.466 1.00 78.75 92 LEU A CA 1
ATOM 728 C C . LEU A 1 92 ? -4.167 -13.436 -11.654 1.00 78.75 92 LEU A C 1
ATOM 730 O O . LEU A 1 92 ? -3.840 -14.424 -12.307 1.00 78.75 92 LEU A O 1
ATOM 734 N N . ASP A 1 93 ? -5.265 -12.736 -11.935 1.00 71.12 93 ASP A N 1
ATOM 735 C CA . ASP A 1 93 ? -6.241 -13.071 -12.979 1.00 71.12 93 ASP A CA 1
ATOM 736 C C . ASP A 1 93 ? -5.918 -12.446 -14.354 1.00 71.12 93 ASP A C 1
ATOM 738 O O . ASP A 1 93 ? -6.591 -12.714 -15.355 1.00 71.12 93 ASP A O 1
ATOM 742 N N . GLY A 1 94 ? -4.856 -11.640 -14.425 1.00 69.88 94 GLY A N 1
ATOM 743 C CA . GLY A 1 94 ? -4.399 -10.966 -15.634 1.00 69.88 94 GLY A CA 1
ATOM 744 C C . GLY A 1 94 ? -3.381 -11.752 -16.471 1.00 69.88 94 GLY A C 1
ATOM 745 O O . GLY A 1 94 ? -2.818 -12.768 -16.075 1.00 69.88 94 GLY A O 1
ATOM 746 N N . ARG A 1 95 ? -3.056 -11.212 -17.656 1.00 74.25 95 ARG A N 1
ATOM 747 C CA . ARG A 1 95 ? -1.993 -11.749 -18.539 1.00 74.25 95 ARG A CA 1
ATOM 748 C C . ARG A 1 95 ? -0.588 -11.657 -17.937 1.00 74.25 95 ARG A C 1
ATOM 750 O O . ARG A 1 95 ? 0.320 -12.341 -18.402 1.00 74.25 95 ARG A O 1
ATOM 757 N N . THR A 1 96 ? -0.407 -10.769 -16.964 1.00 81.81 96 THR A N 1
ATOM 758 C CA . THR A 1 96 ? 0.874 -10.502 -16.315 1.00 81.81 96 THR A CA 1
ATOM 759 C C . THR A 1 96 ? 0.664 -10.551 -14.815 1.00 81.81 96 THR A C 1
ATOM 761 O O . THR A 1 96 ? -0.088 -9.746 -14.276 1.00 81.81 96 THR A O 1
ATOM 764 N N . THR A 1 97 ? 1.361 -11.461 -14.148 1.00 84.31 97 THR A N 1
ATOM 765 C CA . THR A 1 97 ? 1.373 -11.568 -12.689 1.00 84.31 97 THR A CA 1
ATOM 766 C C . THR A 1 97 ? 2.564 -10.797 -12.133 1.00 84.31 97 THR A C 1
ATOM 768 O O . THR A 1 97 ? 3.711 -11.117 -12.462 1.00 84.31 97 THR A O 1
ATOM 771 N N . TYR A 1 98 ? 2.315 -9.803 -11.281 1.00 88.44 98 TYR A N 1
ATOM 772 C CA . TYR A 1 98 ? 3.382 -9.055 -10.614 1.00 88.44 98 TYR A CA 1
ATOM 773 C C . TYR A 1 98 ? 3.728 -9.706 -9.260 1.00 88.44 98 TYR A C 1
ATOM 775 O O . TYR A 1 98 ? 2.829 -10.156 -8.545 1.00 88.44 98 TYR A O 1
ATOM 783 N N . PRO A 1 99 ? 5.013 -9.786 -8.868 1.00 89.00 99 PRO A N 1
ATOM 784 C CA . PRO A 1 99 ? 5.434 -10.560 -7.697 1.00 89.00 99 PRO A CA 1
ATOM 785 C C . PRO A 1 99 ? 5.424 -9.760 -6.387 1.00 89.00 99 PRO A C 1
ATOM 787 O O . PRO A 1 99 ? 6.186 -10.067 -5.468 1.00 89.00 99 PRO A O 1
ATOM 790 N N . PHE A 1 100 ? 4.568 -8.740 -6.281 1.00 92.56 100 PHE A N 1
ATOM 791 C CA . PHE A 1 100 ? 4.440 -7.970 -5.049 1.00 92.56 100 PHE A CA 1
ATOM 792 C C . PHE A 1 100 ? 3.925 -8.871 -3.926 1.00 92.56 100 PHE A C 1
ATOM 794 O O . PHE A 1 100 ? 2.842 -9.445 -4.022 1.00 92.56 100 PHE A O 1
ATOM 801 N N . CYS A 1 101 ? 4.717 -8.987 -2.860 1.00 89.81 101 CYS A N 1
ATOM 802 C CA . CYS A 1 101 ? 4.388 -9.770 -1.674 1.00 89.81 101 CYS A CA 1
ATOM 803 C C . CYS A 1 101 ? 4.184 -8.904 -0.423 1.00 89.81 101 CYS A C 1
ATOM 805 O O . CYS A 1 101 ? 3.743 -9.425 0.600 1.00 89.81 101 CYS A O 1
ATOM 807 N N . SER A 1 102 ? 4.492 -7.605 -0.493 1.00 90.50 102 SER A N 1
ATOM 808 C CA . SER A 1 102 ? 4.221 -6.630 0.566 1.00 90.50 102 SER A CA 1
ATOM 809 C C . SER A 1 102 ? 3.603 -5.360 -0.011 1.00 90.50 102 SER A C 1
ATOM 811 O O . SER A 1 102 ? 4.131 -4.803 -0.981 1.00 90.50 102 SER A O 1
ATOM 813 N N . LEU A 1 103 ? 2.516 -4.900 0.605 1.00 92.69 103 LEU A N 1
ATOM 814 C CA . LEU A 1 103 ? 1.860 -3.631 0.307 1.00 92.69 103 LEU A CA 1
ATOM 815 C C . LEU A 1 103 ? 1.761 -2.792 1.579 1.00 92.69 103 LEU A C 1
ATOM 817 O O . LEU A 1 103 ? 1.247 -3.257 2.593 1.00 92.69 103 LEU A O 1
ATOM 821 N N . GLU A 1 104 ? 2.187 -1.538 1.506 1.00 92.62 104 GLU A N 1
ATOM 822 C CA . GLU A 1 104 ? 1.997 -0.565 2.578 1.00 92.62 104 GLU A CA 1
ATOM 823 C C . GLU A 1 104 ? 1.230 0.640 2.036 1.00 92.62 104 GLU A C 1
ATOM 825 O O . GLU A 1 104 ? 1.667 1.266 1.070 1.00 92.62 104 GLU A O 1
ATOM 830 N N . ILE A 1 105 ? 0.103 0.980 2.661 1.00 89.88 105 ILE A N 1
ATOM 831 C CA . ILE A 1 105 ? -0.638 2.216 2.401 1.00 89.88 105 ILE A CA 1
ATOM 832 C C . ILE A 1 105 ? -0.789 2.956 3.730 1.00 89.88 105 ILE A C 1
ATOM 834 O O . ILE A 1 105 ? -1.603 2.585 4.574 1.00 89.88 105 ILE A O 1
ATOM 838 N N . ILE A 1 106 ? 0.036 3.985 3.928 1.00 84.88 106 ILE A N 1
ATOM 839 C CA . ILE A 1 106 ? 0.187 4.685 5.214 1.00 84.88 106 ILE A CA 1
ATOM 840 C C . ILE A 1 106 ? -0.052 6.184 5.025 1.00 84.88 106 ILE A C 1
ATOM 842 O O . ILE A 1 106 ? 0.172 6.720 3.934 1.00 84.88 106 ILE A O 1
ATOM 846 N N . HIS A 1 107 ? -0.544 6.873 6.059 1.00 77.56 107 HIS A N 1
ATOM 847 C CA . HIS A 1 107 ? -0.843 8.308 6.031 1.00 77.56 107 HIS A CA 1
ATOM 848 C C . HIS A 1 107 ? -1.755 8.712 4.863 1.00 77.56 107 HIS A C 1
ATOM 850 O O . HIS A 1 107 ? -1.642 9.801 4.310 1.00 77.56 107 HIS A O 1
ATOM 856 N N . THR A 1 108 ? -2.637 7.802 4.450 1.00 78.00 108 THR A N 1
ATOM 857 C CA . THR A 1 108 ? -3.519 7.978 3.299 1.00 78.00 108 THR A CA 1
ATOM 858 C C . THR A 1 108 ? -4.949 7.677 3.713 1.00 78.00 108 THR A C 1
ATOM 860 O O . THR A 1 108 ? -5.206 6.679 4.382 1.00 78.00 108 THR A O 1
ATOM 863 N N . VAL A 1 109 ? -5.889 8.534 3.317 1.00 75.56 109 VAL A N 1
ATOM 864 C CA . VAL A 1 109 ? -7.315 8.311 3.573 1.00 75.56 109 VAL A CA 1
ATOM 865 C C . VAL A 1 109 ? -7.851 7.314 2.549 1.00 75.56 109 VAL A C 1
ATOM 867 O O . VAL A 1 109 ? -7.714 7.535 1.347 1.00 75.56 109 VAL A O 1
ATOM 870 N N . ILE A 1 110 ? -8.460 6.228 3.025 1.00 77.06 110 ILE A N 1
ATOM 871 C CA . ILE A 1 110 ? -9.093 5.198 2.196 1.00 77.06 110 ILE A CA 1
ATOM 872 C C . ILE A 1 110 ? -10.546 5.051 2.656 1.00 77.06 110 ILE A C 1
ATOM 874 O O . ILE A 1 110 ? -10.804 4.911 3.853 1.00 77.06 110 ILE A O 1
ATOM 878 N N . ASP A 1 111 ? -11.493 5.111 1.719 1.00 77.62 111 ASP A N 1
ATOM 879 C CA . ASP A 1 111 ? -12.915 4.926 2.014 1.00 77.62 111 ASP A CA 1
ATOM 880 C C . ASP A 1 111 ? -13.313 3.439 2.091 1.00 77.62 111 ASP A C 1
ATOM 882 O O . ASP A 1 111 ? -12.549 2.539 1.735 1.00 77.62 111 ASP A O 1
ATOM 886 N N . ALA A 1 112 ? -14.529 3.170 2.574 1.00 73.69 112 ALA A N 1
ATOM 887 C CA . ALA A 1 112 ? -15.017 1.803 2.758 1.00 73.69 112 ALA A CA 1
ATOM 888 C C . ALA A 1 112 ? -15.049 1.004 1.443 1.00 73.69 112 ALA A C 1
ATOM 890 O O . ALA A 1 112 ? -14.660 -0.162 1.429 1.00 73.69 112 ALA A O 1
ATOM 891 N N . TRP A 1 113 ? -15.449 1.641 0.336 1.00 85.81 113 TRP A N 1
ATOM 892 C CA . TRP A 1 113 ? -15.482 1.003 -0.981 1.00 85.81 113 TRP A CA 1
ATOM 893 C C . TRP A 1 113 ? -14.082 0.591 -1.443 1.00 85.81 113 TRP A C 1
ATOM 895 O O . TRP A 1 113 ? -13.884 -0.502 -1.967 1.00 85.81 113 TRP A O 1
ATOM 905 N N . SER A 1 114 ? -13.091 1.448 -1.222 1.00 86.12 114 SER A N 1
ATOM 906 C CA . SER A 1 114 ? -11.701 1.196 -1.583 1.00 86.12 114 SER A CA 1
ATOM 907 C C . SER A 1 114 ? -11.101 0.059 -0.758 1.00 86.12 114 SER A C 1
ATOM 909 O O . SER A 1 114 ? -10.406 -0.795 -1.310 1.00 86.12 114 SER A O 1
ATOM 911 N N . VAL A 1 115 ? -11.412 -0.006 0.542 1.00 81.62 115 VAL A N 1
ATOM 912 C CA . VAL A 1 115 ? -11.029 -1.144 1.395 1.00 81.62 115 VAL A CA 1
ATOM 913 C C . VAL A 1 115 ? -11.683 -2.437 0.904 1.00 81.62 115 VAL A C 1
ATOM 915 O O . VAL A 1 115 ? -10.994 -3.446 0.773 1.00 81.62 115 VAL A O 1
ATOM 918 N N . GLU A 1 116 ? -12.976 -2.415 0.574 1.00 77.12 116 GLU A N 1
ATOM 919 C CA . GLU A 1 116 ? -13.694 -3.578 0.034 1.00 77.12 116 GLU A CA 1
ATOM 920 C C . GLU A 1 116 ? -13.088 -4.045 -1.298 1.00 77.12 116 GLU A C 1
ATOM 922 O O . GLU A 1 116 ? -12.773 -5.226 -1.465 1.00 77.12 116 GLU A O 1
ATOM 927 N N . ARG A 1 117 ? -12.829 -3.114 -2.225 1.00 91.31 117 ARG A N 1
ATOM 928 C CA . ARG A 1 117 ? -12.209 -3.411 -3.522 1.00 91.31 117 ARG A CA 1
ATOM 929 C C . ARG A 1 117 ? -10.824 -4.027 -3.364 1.00 91.31 117 ARG A C 1
ATOM 931 O O . ARG A 1 117 ? -10.508 -4.966 -4.096 1.00 91.31 117 ARG A O 1
ATOM 938 N N . LEU A 1 118 ? -10.007 -3.508 -2.446 1.00 89.81 118 LEU A N 1
ATOM 939 C CA . LEU A 1 118 ? -8.694 -4.077 -2.144 1.00 89.81 118 LEU A CA 1
ATOM 940 C C . LEU A 1 118 ? -8.834 -5.461 -1.498 1.00 89.81 118 LEU A C 1
ATOM 942 O O . LEU A 1 118 ? -8.101 -6.375 -1.867 1.00 89.81 118 LEU A O 1
ATOM 946 N N . GLY A 1 119 ? -9.814 -5.636 -0.608 1.00 81.88 119 GLY A N 1
ATOM 947 C CA . GLY A 1 119 ? -10.142 -6.905 0.039 1.00 81.88 119 GLY A CA 1
ATOM 948 C C . GLY A 1 119 ? -10.457 -8.027 -0.950 1.00 81.88 119 GLY A C 1
ATOM 949 O O . GLY A 1 119 ? -9.987 -9.144 -0.757 1.00 81.88 119 GLY A O 1
ATOM 950 N N . VAL A 1 120 ? -11.165 -7.729 -2.046 1.00 86.00 120 VAL A N 1
ATOM 951 C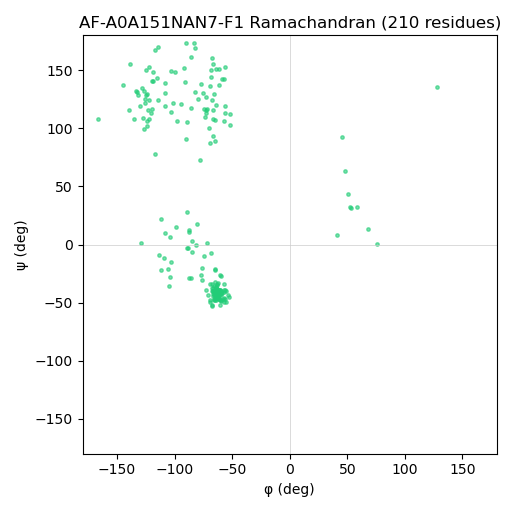 CA . VAL A 1 120 ? -11.444 -8.696 -3.130 1.00 86.00 120 VAL A CA 1
ATOM 952 C C . VAL A 1 120 ? -10.166 -9.187 -3.820 1.00 86.00 120 VAL A C 1
ATOM 954 O O . VAL A 1 120 ? -10.100 -10.347 -4.219 1.00 86.00 120 VAL A O 1
ATOM 957 N N . ALA A 1 121 ? -9.135 -8.344 -3.928 1.00 88.06 121 ALA A N 1
ATOM 958 C CA . ALA A 1 121 ? -7.875 -8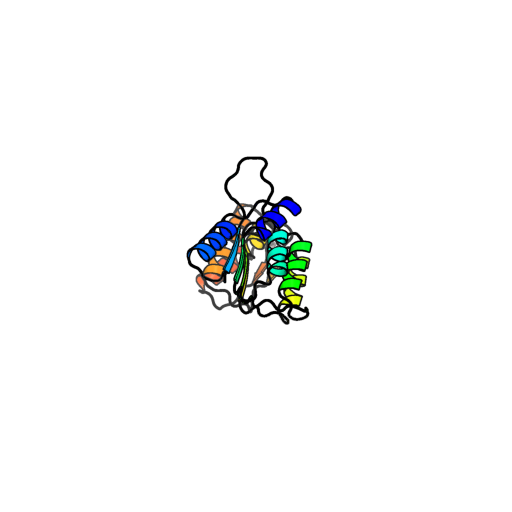.714 -4.571 1.00 88.06 121 ALA A CA 1
ATOM 959 C C . ALA A 1 121 ? -6.986 -9.602 -3.686 1.00 88.06 121 ALA A C 1
ATOM 961 O O . ALA A 1 121 ? -6.189 -10.378 -4.211 1.00 88.06 121 ALA A O 1
ATOM 962 N N . LEU A 1 122 ? -7.104 -9.519 -2.353 1.00 84.44 122 LEU A N 1
ATOM 963 C CA . LEU A 1 122 ? -6.187 -10.208 -1.433 1.00 84.44 122 LEU A CA 1
ATOM 964 C C . LEU A 1 122 ? -6.130 -11.734 -1.641 1.00 84.44 122 LEU A C 1
ATOM 966 O O . LEU A 1 122 ? -5.013 -12.238 -1.786 1.00 84.44 122 LEU A O 1
ATOM 970 N N . PRO A 1 123 ? -7.258 -12.476 -1.724 1.00 83.62 123 PRO A N 1
ATOM 971 C CA . PRO A 1 123 ? -7.239 -13.936 -1.869 1.00 83.62 123 PRO A CA 1
ATOM 972 C C . PRO A 1 123 ? -6.625 -14.421 -3.184 1.00 83.62 123 PRO A C 1
ATOM 974 O O . PRO A 1 123 ? -6.201 -15.570 -3.282 1.00 83.62 123 PRO A O 1
ATOM 977 N N . VAL A 1 124 ? -6.604 -13.556 -4.196 1.00 86.94 124 VAL A N 1
ATOM 978 C CA . VAL A 1 124 ? -6.120 -13.850 -5.548 1.00 86.94 124 VAL A CA 1
ATOM 979 C C . VAL A 1 124 ? -4.837 -13.081 -5.868 1.00 86.94 124 VAL A C 1
ATOM 981 O O . VAL A 1 124 ? -4.527 -12.881 -7.036 1.00 86.94 124 VAL A O 1
ATOM 984 N N . SER A 1 125 ? -4.090 -12.645 -4.849 1.00 89.00 125 SER A N 1
ATOM 985 C CA . SER A 1 125 ? -2.819 -11.922 -4.990 1.00 89.00 125 SER A CA 1
ATOM 986 C C . SER A 1 125 ? -1.627 -12.723 -4.454 1.00 89.00 125 SER A C 1
ATOM 988 O O . SER A 1 125 ? -1.784 -13.731 -3.768 1.00 89.00 125 SER A O 1
ATOM 990 N N . ASN A 1 126 ? -0.408 -12.243 -4.724 1.00 87.25 126 ASN A N 1
ATOM 991 C CA . ASN A 1 126 ? 0.826 -12.755 -4.108 1.00 87.25 126 ASN A CA 1
ATOM 992 C C . ASN A 1 126 ? 1.145 -12.111 -2.741 1.00 87.25 126 ASN A C 1
ATOM 994 O O . ASN A 1 126 ? 2.207 -12.387 -2.167 1.00 87.25 126 ASN A O 1
ATOM 998 N N . LEU A 1 127 ? 0.273 -11.234 -2.223 1.00 86.75 127 LEU A N 1
ATOM 999 C CA . LEU A 1 127 ? 0.528 -10.492 -0.991 1.00 86.75 127 LEU A CA 1
ATOM 1000 C C . LEU A 1 127 ? 0.588 -11.427 0.221 1.00 86.75 127 LEU A C 1
ATOM 1002 O O . LEU A 1 127 ? -0.299 -12.237 0.464 1.00 86.75 127 LEU A O 1
ATOM 1006 N N . ARG A 1 128 ? 1.658 -11.281 1.003 1.00 83.44 128 ARG A N 1
ATOM 1007 C CA . ARG A 1 128 ? 1.873 -11.957 2.293 1.00 83.44 128 ARG A CA 1
ATOM 1008 C C . ARG A 1 128 ? 1.837 -10.984 3.464 1.00 83.44 128 ARG A C 1
ATOM 1010 O O . ARG A 1 128 ? 1.631 -11.402 4.595 1.00 83.44 128 ARG A O 1
ATOM 1017 N N . SER A 1 129 ? 2.075 -9.707 3.186 1.00 83.75 129 SER A N 1
ATOM 1018 C CA . SER A 1 129 ? 2.067 -8.623 4.156 1.00 83.75 129 SER A CA 1
ATOM 1019 C C . SER A 1 129 ? 1.257 -7.463 3.598 1.00 83.75 129 SER A C 1
ATOM 1021 O O . SER A 1 129 ? 1.462 -7.049 2.453 1.00 83.75 129 SER A O 1
ATOM 1023 N N . ILE A 1 130 ? 0.343 -6.944 4.409 1.00 83.19 130 ILE A N 1
ATOM 1024 C CA . ILE A 1 130 ? -0.382 -5.714 4.127 1.00 83.19 130 ILE A CA 1
ATOM 1025 C C . ILE A 1 130 ? -0.339 -4.827 5.368 1.00 83.19 130 ILE A C 1
ATOM 1027 O O . ILE A 1 130 ? -0.651 -5.274 6.471 1.00 83.19 130 ILE A O 1
ATOM 1031 N N . VAL A 1 131 ? 0.066 -3.575 5.184 1.00 83.88 131 VAL A N 1
ATOM 1032 C CA . VAL A 1 131 ? 0.089 -2.556 6.234 1.00 83.88 131 VAL A CA 1
ATOM 1033 C C . VAL A 1 131 ? -0.823 -1.424 5.794 1.00 83.88 131 VAL A C 1
ATOM 1035 O O . VAL A 1 131 ? -0.565 -0.783 4.777 1.00 83.88 131 VAL A O 1
ATOM 1038 N N . LEU A 1 132 ? -1.894 -1.194 6.549 1.00 80.19 132 LEU A N 1
ATOM 1039 C CA . LEU A 1 132 ? -2.819 -0.083 6.344 1.00 80.19 132 LEU A CA 1
ATOM 1040 C C . LEU A 1 132 ? -2.832 0.789 7.598 1.00 80.19 132 LEU A C 1
ATOM 1042 O O . LEU A 1 132 ? -2.799 0.278 8.716 1.00 80.19 132 LEU A O 1
ATOM 1046 N N . ASP A 1 133 ? -2.891 2.101 7.406 1.00 71.88 133 ASP A N 1
ATOM 1047 C CA . ASP A 1 133 ? -2.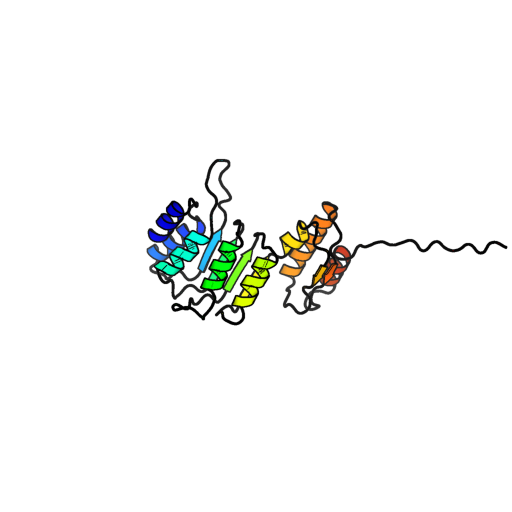924 3.064 8.502 1.00 71.88 133 ASP A CA 1
ATOM 1048 C C . ASP A 1 133 ? -4.364 3.373 8.939 1.00 71.88 133 ASP A C 1
ATOM 1050 O O . ASP A 1 133 ? -5.032 4.270 8.421 1.00 71.88 133 ASP A O 1
ATOM 1054 N N . TYR A 1 134 ? -4.858 2.607 9.914 1.00 66.06 134 TYR A N 1
ATOM 1055 C CA . TYR A 1 134 ? -6.181 2.815 10.519 1.00 66.06 134 TYR A CA 1
ATOM 1056 C C . TYR A 1 134 ? -6.217 4.034 11.465 1.00 66.06 134 TYR A C 1
ATOM 1058 O O . TYR A 1 134 ? -7.290 4.463 11.894 1.00 66.06 134 TYR A O 1
ATOM 1066 N N . THR A 1 135 ? -5.060 4.620 11.779 1.00 62.31 135 THR A N 1
ATOM 1067 C CA . THR A 1 135 ? -4.866 5.700 12.762 1.00 62.31 135 THR A CA 1
ATOM 1068 C C . THR A 1 135 ? -5.611 6.971 12.355 1.00 62.31 135 THR A C 1
ATOM 1070 O O . THR A 1 135 ? -6.259 7.608 13.183 1.00 62.31 135 THR A O 1
ATOM 1073 N N . ASN A 1 136 ? -5.639 7.294 11.058 1.00 65.50 136 ASN A N 1
ATOM 1074 C CA . ASN A 1 136 ? -6.385 8.448 10.540 1.00 65.50 136 ASN A CA 1
ATOM 1075 C C . ASN A 1 136 ? -7.908 8.268 10.620 1.00 65.50 136 ASN A C 1
ATOM 1077 O O . ASN A 1 136 ? -8.626 9.235 10.882 1.00 65.50 136 ASN A O 1
ATOM 1081 N N . LEU A 1 137 ? -8.406 7.037 10.442 1.00 67.38 137 LEU A N 1
ATOM 1082 C CA . LEU A 1 137 ? -9.830 6.729 10.621 1.00 67.38 137 LEU A CA 1
ATOM 1083 C C . LEU A 1 137 ? -10.243 6.940 12.080 1.00 67.38 137 LEU A C 1
ATOM 1085 O O . LEU A 1 137 ? -11.291 7.529 12.350 1.00 67.38 137 LEU A O 1
ATOM 1089 N N . ILE A 1 138 ? -9.391 6.508 13.013 1.00 76.94 138 ILE A N 1
ATOM 1090 C CA . ILE A 1 138 ? -9.589 6.702 14.451 1.00 76.94 138 ILE A CA 1
ATOM 1091 C C . ILE A 1 138 ? -9.546 8.195 14.794 1.00 76.94 138 ILE A C 1
ATOM 1093 O O . ILE A 1 138 ? -10.443 8.692 15.477 1.00 76.94 138 ILE A O 1
ATOM 1097 N N . LYS A 1 139 ? -8.547 8.928 14.299 1.00 72.94 139 LYS A N 1
ATOM 1098 C CA . LYS A 1 139 ? -8.317 10.332 14.651 1.00 72.94 139 LYS A CA 1
ATOM 1099 C C . LYS A 1 139 ? -9.415 11.263 14.136 1.00 72.94 139 LYS A C 1
ATOM 1101 O O . LYS A 1 139 ? -10.017 11.983 14.926 1.00 72.94 139 LYS A O 1
ATOM 1106 N N . TYR A 1 140 ? -9.729 11.198 12.842 1.00 72.06 140 TYR A N 1
ATOM 1107 C CA . TYR A 1 140 ? -10.470 12.268 12.162 1.00 72.06 140 TYR A CA 1
ATOM 1108 C C . TYR A 1 140 ? -11.910 11.929 11.769 1.00 72.06 140 TYR A C 1
ATOM 1110 O O . TYR A 1 140 ? -12.661 12.823 11.389 1.00 72.06 140 TYR A O 1
ATOM 1118 N N . SER A 1 141 ? -12.344 10.666 11.835 1.00 71.31 141 SER A N 1
ATOM 1119 C CA . SER A 1 141 ? -13.693 10.330 11.363 1.00 71.31 141 SER A CA 1
ATOM 1120 C C . SER A 1 141 ? -14.777 10.796 12.337 1.00 71.31 141 SER A C 1
ATOM 1122 O O . SER A 1 141 ? -14.857 10.292 13.455 1.00 71.31 141 SER A O 1
ATOM 1124 N N . GLU A 1 142 ? -15.658 11.710 11.931 1.00 75.50 142 GLU A N 1
ATOM 1125 C CA . GLU A 1 142 ? -16.820 12.130 12.739 1.00 75.50 142 GLU A CA 1
ATOM 1126 C C . GLU A 1 142 ? -17.963 11.100 12.732 1.00 75.50 142 GLU A C 1
ATOM 1128 O O . GLU A 1 142 ? -18.809 11.088 13.625 1.00 75.50 142 GLU A O 1
ATOM 1133 N N . HIS A 1 143 ? -17.986 10.214 11.737 1.00 73.94 143 HIS A N 1
ATOM 1134 C CA . HIS A 1 143 ? -19.089 9.275 11.515 1.00 73.94 143 HIS A CA 1
ATOM 1135 C C . HIS A 1 143 ? -18.781 7.849 11.974 1.00 73.94 143 HIS A C 1
ATOM 1137 O O . HIS A 1 143 ? -19.698 7.037 12.098 1.00 73.94 143 HIS A O 1
ATOM 1143 N N . LEU A 1 144 ? -17.509 7.526 12.224 1.00 70.19 144 LEU A N 1
ATOM 1144 C CA . LEU A 1 144 ? -17.115 6.194 12.664 1.00 70.19 144 LEU A CA 1
ATOM 1145 C C . LEU A 1 144 ? -17.555 5.967 14.115 1.00 70.19 144 LEU A C 1
ATOM 1147 O O . LEU A 1 144 ? -17.096 6.645 15.035 1.00 70.19 144 LEU A O 1
ATOM 1151 N N . ILE A 1 145 ? -18.453 5.000 14.301 1.00 78.81 145 ILE A N 1
ATOM 1152 C CA . ILE A 1 145 ? -19.041 4.648 15.603 1.00 78.81 145 ILE A CA 1
ATOM 1153 C C . ILE A 1 145 ? -18.451 3.370 16.202 1.00 78.81 145 ILE A C 1
ATOM 1155 O O . ILE A 1 145 ? -18.419 3.225 17.425 1.00 78.81 145 ILE A O 1
ATOM 1159 N N . GLU A 1 146 ? -17.982 2.452 15.359 1.00 82.00 146 GLU A N 1
ATOM 1160 C CA . GLU A 1 146 ? -17.397 1.177 15.758 1.00 82.00 146 GLU A CA 1
ATOM 1161 C C . GLU A 1 146 ? -16.266 0.802 14.799 1.00 82.00 146 GLU A C 1
ATOM 1163 O O . GLU A 1 146 ? -16.392 0.969 13.587 1.00 82.00 146 GLU A O 1
ATOM 1168 N N . LEU A 1 147 ? -15.165 0.309 15.362 1.00 81.25 147 LEU A N 1
ATOM 1169 C CA . LEU A 1 147 ? -14.030 -0.252 14.645 1.00 81.25 147 LEU A CA 1
ATOM 1170 C C . LEU A 1 147 ? -13.616 -1.548 15.346 1.00 81.25 147 LEU A C 1
ATOM 1172 O O . LEU A 1 147 ? -13.089 -1.528 16.459 1.00 81.25 147 LEU A O 1
ATOM 1176 N N . ASP A 1 148 ? -13.895 -2.678 14.706 1.00 81.62 148 ASP A N 1
ATOM 1177 C CA . ASP A 1 148 ? -13.544 -3.995 15.227 1.00 81.62 148 ASP A CA 1
ATOM 1178 C C . ASP A 1 148 ? -12.240 -4.473 14.586 1.00 81.62 148 ASP A C 1
ATOM 1180 O O . ASP A 1 148 ? -12.205 -4.799 13.401 1.00 81.62 148 ASP A O 1
ATOM 1184 N N . LEU A 1 149 ? -11.159 -4.453 15.361 1.00 81.50 149 LEU A N 1
ATOM 1185 C CA . LEU A 1 149 ? -9.851 -4.971 14.970 1.00 81.50 149 LEU A CA 1
ATOM 1186 C C . LEU A 1 149 ? -9.518 -6.270 15.722 1.00 81.50 149 LEU A C 1
ATOM 1188 O O . LEU A 1 149 ? -8.378 -6.733 15.650 1.00 81.50 149 LEU A O 1
ATOM 1192 N N . ASP A 1 150 ? -10.469 -6.863 16.450 1.00 79.62 150 ASP A N 1
ATOM 1193 C CA . ASP A 1 150 ? -10.247 -8.133 17.144 1.00 79.62 150 ASP A CA 1
ATOM 1194 C C . ASP A 1 150 ? -9.979 -9.278 16.151 1.00 79.62 150 ASP A C 1
ATOM 1196 O O . ASP A 1 150 ? -10.402 -9.250 14.995 1.00 79.62 150 ASP A O 1
ATOM 1200 N N . GLY A 1 151 ? -9.208 -10.275 16.582 1.00 73.00 151 GLY A N 1
ATOM 1201 C CA . GLY A 1 151 ? -8.767 -11.385 15.730 1.00 73.00 151 GLY A CA 1
ATOM 1202 C C . GLY A 1 151 ? -7.644 -11.045 14.737 1.00 73.00 151 GLY A C 1
ATOM 1203 O O . GLY A 1 151 ? -7.193 -11.936 14.017 1.00 73.00 151 GLY A O 1
ATOM 1204 N N . ASN A 1 152 ? -7.143 -9.804 14.717 1.00 76.88 152 ASN A N 1
ATOM 1205 C CA . ASN A 1 152 ? -5.974 -9.411 13.923 1.00 76.88 152 ASN A CA 1
ATOM 1206 C C . ASN A 1 152 ? -4.668 -9.538 14.727 1.00 76.88 152 ASN A C 1
ATOM 1208 O O . ASN A 1 152 ? -4.654 -9.375 15.948 1.00 76.88 152 ASN A O 1
ATOM 1212 N N . ALA A 1 153 ? -3.544 -9.779 14.049 1.00 72.19 153 ALA A N 1
ATOM 1213 C CA . ALA A 1 153 ? -2.215 -9.791 14.668 1.00 72.19 153 ALA A CA 1
ATOM 1214 C C . ALA A 1 153 ? -1.707 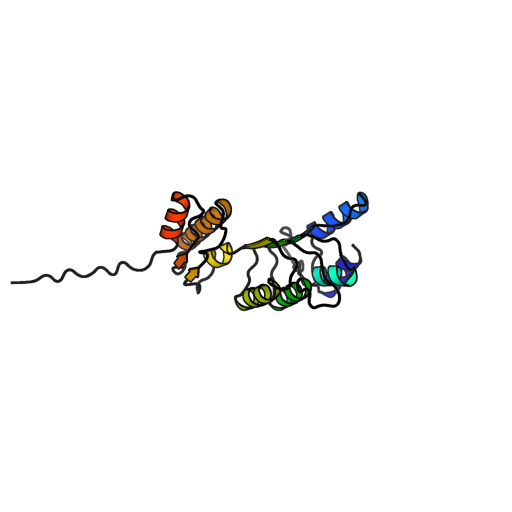-8.355 14.906 1.00 72.19 153 ALA A C 1
ATOM 1216 O O . ALA A 1 153 ? -0.834 -7.857 14.197 1.00 72.19 153 ALA A O 1
ATOM 1217 N N . ILE A 1 154 ? -2.292 -7.668 15.888 1.00 76.81 154 ILE A N 1
ATOM 1218 C CA . ILE A 1 154 ? -1.891 -6.313 16.277 1.00 76.81 154 ILE A CA 1
ATOM 1219 C C . ILE A 1 154 ? -0.744 -6.417 17.281 1.00 76.81 154 ILE A C 1
ATOM 1221 O O . ILE A 1 154 ? -0.912 -6.972 18.363 1.00 76.81 154 ILE A O 1
ATOM 1225 N N . GLY A 1 155 ? 0.424 -5.888 16.917 1.00 78.25 155 GLY A N 1
ATOM 1226 C CA . GLY A 1 155 ? 1.578 -5.790 17.812 1.00 78.25 155 GLY A CA 1
ATOM 1227 C C . GLY A 1 155 ? 1.537 -4.560 18.724 1.00 78.25 155 GLY A C 1
ATOM 1228 O O . GLY A 1 155 ? 0.705 -3.663 18.563 1.00 78.25 155 GLY A O 1
ATOM 1229 N N . GLU A 1 156 ? 2.491 -4.485 19.655 1.00 83.81 156 GLU A N 1
ATOM 1230 C CA . GLU A 1 156 ? 2.572 -3.402 20.648 1.00 83.81 156 GLU A CA 1
ATOM 1231 C C . GLU A 1 156 ? 2.750 -2.018 19.999 1.00 83.81 156 GLU A C 1
ATOM 1233 O O . GLU A 1 156 ? 2.105 -1.061 20.413 1.00 83.81 156 GLU A O 1
ATOM 1238 N N . LEU A 1 157 ? 3.559 -1.927 18.935 1.00 76.25 157 LEU A N 1
ATOM 1239 C CA . LEU A 1 157 ? 3.787 -0.679 18.193 1.00 76.25 157 LEU A CA 1
ATOM 1240 C C . LEU A 1 157 ? 2.487 -0.136 17.583 1.00 76.25 157 LEU A C 1
ATOM 1242 O O . LEU A 1 157 ? 2.096 0.988 17.864 1.00 76.25 157 LEU A O 1
ATOM 1246 N N . CYS A 1 158 ? 1.762 -0.974 16.841 1.00 77.44 158 CYS A N 1
ATOM 1247 C CA . CYS A 1 158 ? 0.485 -0.583 16.240 1.00 77.44 158 CYS A CA 1
ATOM 1248 C C . CYS A 1 158 ? -0.567 -0.234 17.308 1.00 77.44 158 CYS A C 1
ATOM 1250 O O . CYS A 1 158 ? -1.382 0.669 17.132 1.00 77.44 158 CYS A O 1
ATOM 1252 N N . SER A 1 159 ? -0.527 -0.913 18.455 1.00 84.31 159 SER A N 1
ATOM 1253 C CA . SER A 1 159 ? -1.411 -0.609 19.584 1.00 84.31 159 SER A CA 1
ATOM 1254 C C . SER A 1 159 ? -1.106 0.747 20.223 1.00 84.31 159 SER A C 1
ATOM 1256 O O . SER A 1 159 ? -2.030 1.436 20.660 1.00 84.31 159 SER A O 1
ATOM 1258 N N . ALA A 1 160 ? 0.165 1.156 20.253 1.00 84.44 160 ALA A N 1
ATOM 1259 C CA . ALA A 1 160 ? 0.558 2.492 20.685 1.00 84.44 160 ALA A CA 1
ATOM 1260 C C . ALA A 1 160 ? 0.016 3.567 19.727 1.00 84.44 160 ALA A C 1
ATOM 1262 O O . ALA A 1 160 ? -0.598 4.524 20.197 1.00 84.44 160 ALA A O 1
ATOM 1263 N N . ASP A 1 161 ? 0.120 3.351 18.412 1.00 82.44 161 ASP A N 1
ATOM 1264 C CA . ASP A 1 161 ? -0.416 4.274 17.399 1.00 82.44 161 ASP A CA 1
ATOM 1265 C C . ASP A 1 161 ? -1.946 4.423 17.518 1.00 82.44 161 ASP A C 1
ATOM 1267 O O . ASP A 1 161 ? -2.481 5.535 17.544 1.00 82.44 161 ASP A O 1
ATOM 1271 N N . ILE A 1 162 ? -2.664 3.304 17.691 1.00 86.81 162 ILE A N 1
ATOM 1272 C CA . ILE A 1 162 ? -4.114 3.286 17.958 1.00 86.81 162 ILE A CA 1
ATOM 1273 C C . ILE A 1 162 ? -4.447 4.103 19.212 1.00 86.81 162 ILE A C 1
ATOM 1275 O O . ILE A 1 162 ? -5.398 4.890 19.223 1.00 86.81 162 ILE A O 1
ATOM 1279 N N . LEU A 1 163 ? -3.687 3.903 20.289 1.00 89.56 163 LEU A N 1
ATOM 1280 C CA . LEU A 1 163 ? -3.906 4.594 21.552 1.00 89.56 163 LEU A CA 1
ATOM 1281 C C . LEU A 1 163 ? -3.666 6.102 21.419 1.00 89.56 163 LEU A C 1
ATOM 1283 O O . LEU A 1 163 ? -4.447 6.887 21.962 1.00 89.56 163 LEU A O 1
ATOM 1287 N N . ASP A 1 164 ? -2.618 6.511 20.713 1.00 88.19 164 ASP A N 1
ATOM 1288 C CA . ASP A 1 164 ? -2.297 7.920 20.509 1.00 88.19 164 ASP A CA 1
ATOM 1289 C C . ASP A 1 164 ? -3.351 8.615 19.641 1.00 88.19 164 ASP A C 1
ATOM 1291 O O . ASP A 1 164 ? -3.841 9.677 20.033 1.00 88.19 164 ASP A O 1
ATOM 1295 N N . ALA A 1 165 ? -3.855 7.964 18.588 1.00 85.56 165 ALA A N 1
ATOM 1296 C CA . ALA A 1 165 ? -4.997 8.484 17.833 1.00 85.56 165 ALA A CA 1
ATOM 1297 C C . ALA A 1 165 ? -6.265 8.638 18.679 1.00 85.56 165 ALA A C 1
ATOM 1299 O O . ALA A 1 165 ? -6.986 9.626 18.538 1.00 85.56 165 ALA A O 1
ATOM 1300 N N . LEU A 1 166 ? -6.553 7.700 19.589 1.00 88.75 166 LEU A N 1
ATOM 1301 C CA . LEU A 1 166 ? -7.697 7.827 20.499 1.00 88.75 166 LEU A CA 1
ATOM 1302 C C . LEU A 1 166 ? -7.530 8.992 21.486 1.00 88.75 166 LEU A C 1
ATOM 1304 O O . LEU A 1 166 ? -8.515 9.657 21.819 1.00 88.75 166 LEU A O 1
ATOM 1308 N N . LYS A 1 167 ? -6.306 9.259 21.960 1.00 89.56 167 LYS A N 1
ATOM 1309 C CA . LYS A 1 167 ? -6.020 10.422 22.818 1.00 89.56 167 LYS A CA 1
ATOM 1310 C C . LYS A 1 167 ? -6.205 11.728 22.053 1.00 89.56 167 LYS A C 1
ATOM 1312 O O . LYS A 1 167 ? -6.816 12.656 22.579 1.00 89.56 167 LYS A O 1
ATOM 1317 N N . GLU A 1 168 ? -5.714 11.804 20.822 1.00 86.25 168 GLU A N 1
ATOM 1318 C CA . GLU A 1 168 ? -5.897 12.976 19.962 1.00 86.25 168 GLU A CA 1
ATOM 1319 C C . GLU A 1 168 ? -7.378 13.217 19.664 1.00 86.25 168 GLU A C 1
ATOM 1321 O O . GLU A 1 168 ? -7.875 14.322 19.879 1.00 86.25 168 GLU A O 1
ATOM 1326 N N . ARG A 1 169 ? -8.120 12.159 19.321 1.00 87.81 169 ARG A N 1
ATOM 1327 C CA . ARG A 1 169 ? -9.578 12.190 19.146 1.00 87.81 169 ARG A CA 1
ATOM 1328 C C . ARG A 1 169 ? -10.297 12.765 20.375 1.00 87.81 169 ARG A C 1
ATOM 1330 O O . ARG A 1 169 ? -11.225 13.567 20.246 1.00 87.81 169 ARG A O 1
ATOM 1337 N N . LEU A 1 170 ? -9.872 12.363 21.576 1.00 87.06 170 LEU A N 1
ATOM 1338 C CA . LEU A 1 170 ? -10.411 12.873 22.840 1.00 87.06 170 LEU A CA 1
ATOM 1339 C C . LEU A 1 170 ? -10.089 14.363 23.037 1.00 87.06 170 LEU A C 1
ATOM 1341 O O . LEU A 1 170 ? -10.964 15.119 23.464 1.00 87.06 170 LEU A O 1
ATOM 1345 N N . ASN A 1 171 ? -8.861 14.780 22.719 1.00 87.25 171 ASN A N 1
ATOM 1346 C CA . ASN A 1 171 ? -8.420 16.175 22.808 1.00 87.25 171 ASN A CA 1
ATOM 1347 C C . ASN A 1 171 ? -9.213 17.081 21.854 1.00 87.25 171 ASN A C 1
ATOM 1349 O O . ASN A 1 171 ? -9.594 18.190 22.233 1.00 87.25 171 ASN A O 1
ATOM 1353 N N . GLU A 1 172 ? -9.528 16.585 20.658 1.00 84.81 172 GLU A N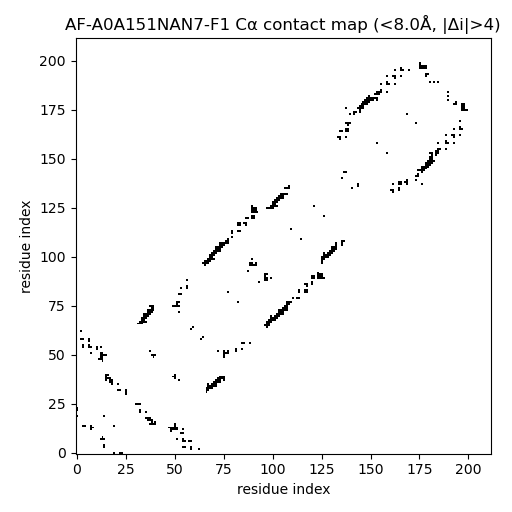 1
ATOM 1354 C CA . GLU A 1 172 ? -10.319 17.284 19.639 1.00 84.81 172 GLU A CA 1
ATOM 1355 C C . GLU A 1 172 ? -11.840 17.201 19.875 1.00 84.81 172 GLU A C 1
ATOM 1357 O O . GLU A 1 172 ? -12.616 17.806 19.140 1.00 84.81 172 GLU A O 1
ATOM 1362 N N . LYS A 1 173 ? -12.291 16.525 20.945 1.00 86.75 173 LYS A N 1
ATOM 1363 C CA . LYS A 1 173 ? -13.715 16.358 21.318 1.00 86.75 173 LYS A CA 1
ATOM 1364 C C . LYS A 1 173 ? -14.568 15.691 20.233 1.00 86.75 173 LYS A C 1
ATOM 1366 O O . LYS A 1 173 ? -15.766 15.962 20.122 1.00 86.75 173 LYS A O 1
ATOM 1371 N N . MET A 1 174 ? -13.964 14.794 19.468 1.00 79.12 174 MET A N 1
ATOM 1372 C CA . MET A 1 174 ? -14.635 14.056 18.404 1.00 79.12 174 MET A CA 1
ATOM 1373 C C . MET A 1 174 ? -15.691 13.075 18.956 1.00 79.12 174 MET A C 1
ATOM 1375 O O . MET A 1 174 ? -15.640 12.691 20.132 1.00 79.12 174 MET A O 1
ATOM 1379 N N . PRO A 1 175 ? -16.648 12.620 18.123 1.00 79.81 175 PRO A N 1
ATOM 1380 C CA . PRO A 1 175 ? -17.664 11.644 18.519 1.00 79.81 175 PRO A CA 1
ATOM 1381 C C . PRO A 1 175 ? -17.067 10.342 19.062 1.00 79.81 175 PRO A C 1
ATOM 1383 O O . PRO A 1 175 ? -15.969 9.936 18.696 1.00 79.81 175 PRO A O 1
ATOM 1386 N N . ASN A 1 176 ? -17.787 9.639 19.930 1.00 81.12 176 ASN A N 1
ATOM 1387 C CA . ASN A 1 176 ? -17.246 8.423 20.539 1.00 81.12 176 ASN A CA 1
ATOM 1388 C C . ASN A 1 176 ? -17.103 7.295 19.509 1.00 81.12 176 ASN A C 1
ATOM 1390 O O . ASN A 1 176 ? -18.034 7.049 18.745 1.00 81.12 176 ASN A O 1
ATOM 1394 N N . LEU A 1 177 ? -15.975 6.586 19.555 1.00 82.38 177 LEU A N 1
ATOM 1395 C CA . LEU A 1 177 ? -15.653 5.465 18.674 1.00 82.38 177 LEU A CA 1
ATOM 1396 C C . LEU A 1 177 ? -15.428 4.205 19.506 1.00 82.38 177 LEU A C 1
ATOM 1398 O O . LEU A 1 177 ? -14.439 4.146 20.227 1.00 82.38 177 LEU A O 1
ATOM 1402 N N . ASN A 1 178 ? -16.309 3.209 19.386 1.00 83.75 178 ASN A N 1
ATOM 1403 C CA . ASN A 1 178 ? -16.141 1.900 20.018 1.00 83.75 178 ASN A CA 1
ATOM 1404 C C . ASN A 1 178 ? -15.065 1.091 19.287 1.00 83.75 178 ASN A C 1
ATOM 1406 O O . ASN A 1 178 ? -15.305 0.639 18.174 1.00 83.75 178 ASN A O 1
ATOM 1410 N N . ILE A 1 179 ? -13.909 0.881 19.911 1.00 85.31 179 ILE A N 1
ATOM 1411 C CA . ILE A 1 179 ? -12.833 0.075 19.323 1.00 85.31 179 ILE A CA 1
ATOM 1412 C C . ILE A 1 179 ? -12.689 -1.273 20.034 1.00 85.31 179 ILE A C 1
ATOM 1414 O O . ILE A 1 179 ? -12.752 -1.348 21.267 1.00 85.31 179 ILE A O 1
ATOM 1418 N N . LYS A 1 180 ? -12.470 -2.333 19.260 1.00 84.88 180 LYS A N 1
ATOM 1419 C CA . LYS A 1 180 ? -12.054 -3.650 19.758 1.00 84.88 180 LYS A CA 1
ATOM 1420 C C . LYS A 1 180 ? -10.700 -3.994 19.153 1.00 84.88 180 LYS A C 1
ATOM 1422 O O . LYS A 1 180 ? -10.455 -3.688 17.993 1.00 84.88 180 LYS A O 1
ATOM 1427 N N . VAL A 1 181 ? -9.826 -4.592 19.950 1.00 83.56 181 VAL A N 1
ATOM 1428 C CA . VAL A 1 181 ? -8.468 -4.988 19.558 1.00 83.56 181 VAL A CA 1
ATOM 1429 C C . VAL A 1 181 ? -8.166 -6.363 20.139 1.00 83.56 181 VAL A C 1
ATOM 1431 O O . VAL A 1 181 ? -8.750 -6.738 21.155 1.00 83.56 181 VAL A O 1
ATOM 1434 N N . THR A 1 182 ? -7.244 -7.092 19.519 1.00 81.62 182 THR A N 1
ATOM 1435 C CA . THR A 1 182 ? -6.843 -8.432 19.959 1.00 81.62 182 THR A CA 1
ATOM 1436 C C . THR A 1 182 ? -6.099 -8.411 21.297 1.00 81.62 182 THR A C 1
ATOM 1438 O O . THR A 1 182 ? -5.350 -7.488 21.603 1.00 81.62 182 THR A O 1
ATOM 1441 N N . TYR A 1 183 ? -6.230 -9.488 22.074 1.00 70.69 183 TYR A N 1
ATOM 1442 C CA . TYR A 1 183 ? -5.564 -9.687 23.370 1.00 70.69 183 TYR A CA 1
ATOM 1443 C C . TYR A 1 183 ? -4.044 -9.951 23.309 1.00 70.69 183 TYR A C 1
ATOM 1445 O O . TYR A 1 183 ? -3.431 -10.172 24.348 1.00 70.69 183 TYR A O 1
ATOM 1453 N N . GLN A 1 184 ? -3.419 -9.959 22.125 1.00 77.81 184 GLN A N 1
ATOM 1454 C CA . GLN A 1 184 ? -1.993 -10.295 21.939 1.00 77.81 184 GLN A CA 1
ATOM 1455 C C . GLN A 1 184 ? -1.023 -9.136 22.256 1.00 77.81 184 GLN A C 1
ATOM 1457 O O . GLN A 1 184 ? 0.140 -9.172 21.862 1.00 77.81 184 GLN A O 1
ATOM 1462 N N . ILE A 1 185 ? -1.492 -8.122 22.979 1.00 84.44 185 ILE A N 1
ATOM 1463 C CA . ILE A 1 185 ? -0.738 -6.929 23.391 1.00 84.44 185 ILE A CA 1
ATOM 1464 C C . ILE A 1 185 ? -0.647 -6.871 24.913 1.00 84.44 185 ILE A C 1
ATOM 1466 O O . ILE A 1 185 ? -1.356 -7.598 25.617 1.00 84.44 185 ILE A O 1
ATOM 1470 N N . SER A 1 186 ? 0.210 -6.004 25.450 1.00 87.25 186 SER A N 1
ATOM 1471 C CA . SER A 1 186 ? 0.313 -5.854 26.901 1.00 87.25 186 SER A CA 1
ATOM 1472 C C . SER A 1 186 ? -1.044 -5.492 27.526 1.00 87.25 186 SER A C 1
ATOM 1474 O O . SER A 1 186 ? -1.838 -4.720 26.979 1.00 87.25 186 SER A O 1
ATOM 1476 N N . SER A 1 187 ? -1.326 -6.042 28.714 1.00 86.38 187 SER A N 1
ATOM 1477 C CA . SER A 1 187 ? -2.587 -5.770 29.422 1.00 86.38 187 SER A CA 1
ATOM 1478 C C . SER A 1 187 ? -2.777 -4.279 29.728 1.00 86.38 187 SER A C 1
ATOM 1480 O O . SER A 1 187 ? -3.915 -3.818 29.857 1.00 86.38 187 SER A O 1
ATOM 1482 N N . GLU A 1 188 ? -1.680 -3.534 29.865 1.00 89.25 188 GLU A N 1
ATOM 1483 C CA . GLU A 1 188 ? -1.689 -2.090 30.075 1.00 89.25 188 GLU A CA 1
ATOM 1484 C C . GLU A 1 188 ? -2.160 -1.346 28.822 1.00 89.25 188 GLU A C 1
ATOM 1486 O O . GLU A 1 188 ? -3.084 -0.525 28.900 1.00 89.25 188 GLU A O 1
ATOM 1491 N N . THR A 1 189 ? -1.589 -1.676 27.662 1.00 88.69 189 THR A N 1
ATOM 1492 C CA . THR A 1 189 ? -1.963 -1.075 26.379 1.00 88.69 189 THR A CA 1
ATOM 1493 C C . THR A 1 189 ? -3.397 -1.437 26.005 1.00 88.69 189 THR A C 1
ATOM 1495 O O . THR A 1 189 ? -4.190 -0.541 25.708 1.00 88.69 189 THR A O 1
ATOM 1498 N N . PHE A 1 190 ? -3.794 -2.706 26.153 1.00 88.00 190 PHE A N 1
ATOM 1499 C CA . PHE A 1 190 ? -5.181 -3.145 25.952 1.00 88.00 190 PHE A CA 1
ATOM 1500 C C . PHE A 1 190 ? -6.167 -2.357 26.826 1.00 88.00 190 PHE A C 1
ATOM 1502 O O . PHE A 1 190 ? -7.162 -1.810 26.343 1.00 88.00 190 PHE A O 1
ATOM 1509 N N . GLY A 1 191 ? -5.874 -2.248 28.127 1.00 86.50 191 GLY A N 1
ATOM 1510 C CA . GLY A 1 191 ? -6.713 -1.509 29.066 1.00 86.50 191 GLY A CA 1
ATOM 1511 C C . GLY A 1 191 ? -6.803 -0.018 28.735 1.00 86.50 191 GLY A C 1
ATOM 1512 O O . GLY A 1 191 ? -7.858 0.595 28.914 1.00 86.50 191 GLY A O 1
ATOM 1513 N N . SER A 1 192 ? -5.719 0.571 28.232 1.00 89.94 192 SER A N 1
ATOM 1514 C CA . SER A 1 192 ? -5.668 1.977 27.822 1.00 89.94 192 SER A CA 1
ATOM 1515 C C . SER A 1 192 ? -6.479 2.231 26.555 1.00 89.94 192 SER A C 1
ATOM 1517 O O . SER A 1 192 ? -7.264 3.181 26.524 1.00 89.94 192 SER A O 1
ATOM 1519 N N . ILE A 1 193 ? -6.374 1.360 25.549 1.00 88.81 193 ILE A N 1
ATOM 1520 C CA . ILE A 1 193 ? -7.190 1.428 24.330 1.00 88.81 193 ILE A CA 1
ATOM 1521 C C . ILE A 1 193 ? -8.672 1.315 24.691 1.00 88.81 193 ILE A C 1
ATOM 1523 O O . ILE A 1 193 ? -9.461 2.178 24.315 1.00 88.81 193 ILE A O 1
ATOM 1527 N N . PHE A 1 194 ? -9.052 0.332 25.511 1.00 85.25 194 PHE A N 1
ATOM 1528 C CA . PHE A 1 194 ? -10.445 0.147 25.924 1.00 85.25 194 PHE A CA 1
ATOM 1529 C C . PHE A 1 194 ? -11.017 1.370 26.661 1.00 85.25 194 PHE A C 1
ATOM 1531 O O . PHE A 1 194 ? -12.148 1.785 26.406 1.00 85.25 194 PHE A O 1
ATOM 1538 N N . LYS A 1 195 ? -10.238 1.990 27.558 1.00 86.19 195 LYS A N 1
ATOM 1539 C CA . LYS A 1 195 ? -10.653 3.202 28.289 1.00 86.19 195 LYS A CA 1
ATOM 1540 C C . LYS A 1 195 ? -10.880 4.404 27.370 1.00 86.19 195 LYS A C 1
ATOM 1542 O O . LYS A 1 195 ? -11.773 5.204 27.649 1.00 86.19 195 LYS A O 1
ATOM 1547 N N . ASN A 1 196 ? -10.075 4.549 26.317 1.00 83.94 196 ASN A N 1
ATOM 1548 C CA . ASN A 1 196 ? -10.175 5.681 25.392 1.00 83.94 196 ASN A CA 1
ATOM 1549 C C . ASN A 1 196 ? -11.170 5.423 24.245 1.00 83.94 196 ASN A C 1
ATOM 1551 O O . ASN A 1 196 ? -11.821 6.359 23.794 1.00 83.94 196 ASN A O 1
ATOM 1555 N N . GLY A 1 197 ? -11.371 4.165 23.845 1.00 72.44 197 GLY A N 1
ATOM 1556 C CA . GLY A 1 197 ? -12.373 3.739 22.861 1.00 72.44 197 GLY A CA 1
ATOM 1557 C C . GLY A 1 197 ? -13.776 3.500 23.434 1.00 72.44 197 GLY A C 1
ATOM 1558 O O . GLY A 1 197 ? -14.733 3.281 22.705 1.00 72.44 197 GLY A O 1
ATOM 1559 N N . LYS A 1 198 ? -13.974 3.560 24.752 1.00 66.06 198 LYS A N 1
ATOM 1560 C CA . LYS A 1 198 ? -15.319 3.604 25.344 1.00 66.06 198 LYS A CA 1
ATOM 1561 C C . LYS A 1 198 ? -15.462 4.779 26.289 1.00 66.06 198 LYS A C 1
ATOM 1563 O O . LYS A 1 198 ? -15.212 4.679 27.487 1.00 66.06 198 LYS A O 1
ATOM 1568 N N . LYS A 1 199 ? -16.067 5.851 25.786 1.00 55.16 199 LYS A N 1
ATOM 1569 C CA . LYS A 1 199 ? -16.915 6.705 26.620 1.00 55.16 199 LYS A CA 1
ATOM 1570 C C . LYS A 1 199 ? -18.265 6.877 25.949 1.00 55.16 199 LYS A C 1
ATOM 1572 O O . LYS A 1 199 ? -18.386 7.588 24.980 1.00 55.16 199 LYS A O 1
ATOM 1577 N N . SER A 1 200 ? -19.318 6.269 26.483 1.00 42.09 200 SER A N 1
ATOM 1578 C CA . SER A 1 200 ? -20.689 6.705 26.211 1.00 42.09 200 SER A CA 1
ATOM 1579 C C . SER A 1 200 ? -21.508 6.626 27.496 1.00 42.09 200 SER A C 1
ATOM 1581 O O . SER A 1 200 ? -21.692 5.561 28.075 1.00 42.09 200 SER A O 1
ATOM 1583 N N . LYS A 1 201 ? -21.943 7.816 27.929 1.00 40.50 201 LYS A N 1
ATOM 1584 C CA . LYS A 1 201 ? -23.086 8.148 28.793 1.00 40.50 201 LYS A CA 1
ATOM 1585 C C . LYS A 1 201 ? -23.278 7.297 30.058 1.00 40.50 201 LYS A C 1
ATOM 1587 O O . LYS A 1 201 ? -24.096 6.384 30.096 1.00 40.50 201 LYS A O 1
ATOM 1592 N N . SER A 1 202 ? -22.709 7.765 31.174 1.00 33.91 202 SER A N 1
ATOM 1593 C CA . SER A 1 202 ? -23.361 7.564 32.476 1.00 33.91 202 SER A CA 1
ATOM 1594 C C . SER A 1 202 ? -24.680 8.344 32.480 1.00 33.91 202 SER A C 1
ATOM 1596 O O . SER A 1 202 ? -24.739 9.522 32.837 1.00 33.91 202 SER A O 1
ATOM 1598 N N . THR A 1 203 ? -25.765 7.711 32.035 1.00 34.62 203 THR A N 1
ATOM 1599 C CA . THR A 1 203 ? -27.106 8.158 32.406 1.00 34.62 203 THR A CA 1
ATOM 1600 C C . THR A 1 203 ? -27.261 7.835 33.885 1.00 34.62 203 THR A C 1
ATOM 1602 O O . THR A 1 203 ? -27.481 6.695 34.289 1.00 34.62 203 THR A O 1
ATOM 1605 N N . ARG A 1 204 ? -27.079 8.859 34.714 1.00 35.62 204 ARG A N 1
ATOM 1606 C CA . ARG A 1 204 ? -27.300 8.829 36.159 1.00 35.62 204 ARG A CA 1
ATOM 1607 C C . ARG A 1 204 ? -28.711 8.280 36.418 1.00 35.62 204 ARG A C 1
ATOM 1609 O O . ARG A 1 204 ? -29.689 9.004 36.237 1.00 35.62 204 ARG A O 1
ATOM 1616 N N . LYS A 1 205 ? -28.845 7.010 36.828 1.00 38.91 205 LYS A N 1
ATOM 1617 C CA . LYS A 1 205 ? -30.116 6.474 37.345 1.00 38.91 205 LYS A CA 1
ATOM 1618 C C . LYS A 1 205 ? -30.525 7.352 38.532 1.00 38.91 205 LYS A C 1
ATOM 1620 O O . LYS A 1 205 ? -29.901 7.306 39.592 1.00 38.91 205 LYS A O 1
ATOM 1625 N N . LYS A 1 206 ? -31.543 8.198 38.340 1.00 38.97 206 LYS A N 1
ATOM 1626 C CA . LYS A 1 206 ? -32.178 8.972 39.412 1.00 38.97 206 LYS A CA 1
ATOM 1627 C C . LYS A 1 206 ? -32.652 7.975 40.473 1.00 38.97 206 LYS A C 1
ATOM 1629 O O . LYS A 1 206 ? -33.548 7.176 40.215 1.00 38.97 206 LYS A O 1
ATOM 1634 N N . LYS A 1 207 ? -32.036 8.022 41.657 1.00 40.94 207 LYS A N 1
ATOM 1635 C CA . LYS A 1 207 ? -32.532 7.373 42.876 1.00 40.94 207 LYS A CA 1
ATOM 1636 C C . LYS A 1 207 ? -33.989 7.817 43.060 1.00 40.94 207 LYS A C 1
ATOM 1638 O O . LYS A 1 207 ? -34.236 8.999 43.300 1.00 40.94 207 LYS A O 1
ATOM 1643 N N . LYS A 1 208 ? -34.950 6.901 42.913 1.00 40.22 208 LYS A N 1
ATOM 1644 C CA . LYS A 1 208 ? -36.334 7.142 43.338 1.00 40.22 208 LYS A CA 1
ATOM 1645 C C . LYS A 1 208 ? -36.285 7.299 44.861 1.00 40.22 208 LYS A C 1
ATOM 1647 O O . LYS A 1 208 ? -36.009 6.335 45.566 1.00 40.22 208 LYS A O 1
ATOM 1652 N N . LYS A 1 209 ? -36.463 8.528 45.353 1.00 43.09 209 LYS A N 1
ATOM 1653 C CA . LYS A 1 209 ? -36.792 8.781 46.759 1.00 43.09 209 LYS A CA 1
ATOM 1654 C C . LYS A 1 209 ? -38.187 8.207 46.990 1.00 43.09 209 LYS A C 1
ATOM 1656 O O . LYS A 1 209 ? -39.160 8.758 46.482 1.00 43.09 209 LYS A O 1
ATOM 1661 N N . THR A 1 210 ? -38.281 7.104 47.720 1.00 40.00 210 THR A 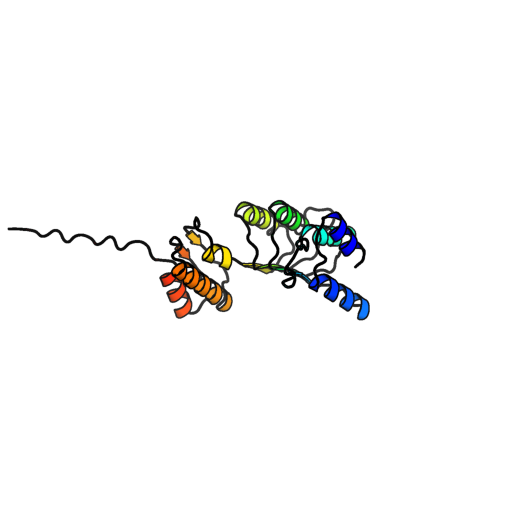N 1
ATOM 1662 C CA . THR A 1 210 ? -39.520 6.724 48.398 1.00 40.00 210 THR A CA 1
ATOM 1663 C C . THR A 1 210 ? -39.759 7.772 49.478 1.00 40.00 210 THR A C 1
ATOM 1665 O O . THR A 1 210 ? -38.923 7.969 50.358 1.00 40.00 210 THR A O 1
ATOM 1668 N N . THR A 1 211 ? -40.848 8.522 49.337 1.00 45.66 211 THR A N 1
ATOM 1669 C CA . THR A 1 211 ? -41.274 9.525 50.312 1.00 45.66 211 THR A CA 1
ATOM 1670 C C . THR A 1 211 ? -42.509 8.964 50.997 1.00 45.66 211 THR A C 1
ATOM 1672 O O . THR A 1 211 ? -43.486 8.732 50.295 1.00 45.66 211 THR A O 1
ATOM 1675 N N . LYS A 1 212 ? -42.393 8.798 52.321 1.00 38.50 212 LYS A N 1
ATOM 1676 C CA . LYS A 1 212 ? -43.408 8.470 53.338 1.00 38.50 212 LYS A CA 1
ATOM 1677 C C . LYS A 1 212 ? -44.188 7.168 53.170 1.00 38.50 212 LYS A C 1
ATOM 1679 O O . LYS A 1 212 ? -45.029 7.076 52.258 1.00 38.50 212 LYS A O 1
#

Mean predicted aligned error: 11.74 Å

Nearest PDB structures (foldseek):
  3pg8-assembly1_B  TM=3.150E-01  e=1.100E+00  Thermotoga maritima
  3onp-assembly1_A-2  TM=2.939E-01  e=2.205E+00  Cereibacter sphaeroides 2.4.1
  5gn1-assembly4_D  TM=2.257E-01  e=7.029E+00  Saccharomyces cerevisiae S288C

InterPro domains:
  IPR032675 Leucine-rich repeat domain superfamily [G3DSA:3.80.10.10] (1-197)

Solvent-accessible surface area (backbone atoms only — not comparable to full-atom values): 12001 Å² total; per-residue (Å²): 110,71,63,40,53,51,33,15,62,76,68,62,24,41,75,35,63,60,43,53,52,51,50,51,52,22,64,78,67,77,44,83,71,36,68,47,46,45,45,47,79,92,82,65,97,63,98,68,54,59,42,55,62,59,32,54,57,51,33,43,59,77,69,57,54,71,64,28,33,34,44,36,42,34,54,35,78,61,52,65,66,46,42,51,54,50,23,65,51,42,22,58,87,54,101,62,68,43,53,40,29,32,42,35,42,33,72,39,75,75,54,72,67,39,52,50,52,40,55,67,23,51,89,47,32,58,56,78,42,78,46,72,46,62,41,59,58,58,38,67,41,74,78,50,53,68,47,82,45,52,88,43,95,55,46,61,69,60,50,48,48,48,37,51,22,35,49,50,18,56,76,71,67,53,60,58,38,41,55,43,65,41,83,78,38,55,71,66,59,52,53,50,38,46,59,56,22,54,68,81,79,87,75,75,79,75,78,80,77,86,76,133

pLDDT: mean 82.0, std 14.53, range [33.91, 96.12]